Protein AF-A0A5J5LD31-F1 (afdb_monomer)

Sequence (357 aa):
MKTVQFEYHDTESDAPQASVPDVVKFTNDTGKKPDKLSLKYESATPGTFYWKMLVALYGLASKSPVQIYRPDWFYIESDGSKERYDRSHSLVATAEQGRLKLAVVTYIDGWDVTPVDWRPEASSGLMTVDTEEFAQQLLSGAREYRRRHSDPDSGIDRFVSLLIDEIEERWPQGERDKSLTHSAADIPGSMIHTYLYDCLYPDDSFSYLLQYNGIIEAEIQRLQSDAADPDEVGTRYQTLLSHESKPVQRATALALRNNPDERANEWLLSRRWTDIPTVVVPSLEAAAEFPNDGVRDALIETISFSSHPEVRKTAVELLQPYSDNEALNALEKTAETDDDETVRESAQSVLDSIAPD

Structure (mmCIF, N/CA/C/O backbone):
data_AF-A0A5J5LD31-F1
#
_entry.id   AF-A0A5J5LD31-F1
#
loop_
_atom_site.group_PDB
_atom_site.id
_atom_site.type_symbol
_atom_site.label_atom_id
_atom_site.label_alt_id
_atom_site.label_comp_id
_atom_site.label_asym_id
_atom_site.label_entity_id
_atom_site.label_seq_id
_atom_site.pdbx_PDB_ins_code
_atom_site.Cartn_x
_atom_site.Cartn_y
_atom_site.Cartn_z
_atom_site.occupancy
_atom_site.B_iso_or_equiv
_atom_site.auth_seq_id
_atom_site.auth_comp_id
_atom_site.auth_asym_id
_atom_site.auth_atom_id
_atom_site.pdbx_PDB_model_num
ATOM 1 N N . MET A 1 1 ? 16.242 4.293 -37.764 1.00 52.16 1 MET A N 1
ATOM 2 C CA . MET A 1 1 ? 16.570 5.450 -36.903 1.00 52.16 1 MET A CA 1
ATOM 3 C C . MET A 1 1 ? 16.475 4.925 -35.484 1.00 52.16 1 MET A C 1
ATOM 5 O O . MET A 1 1 ? 15.607 4.093 -35.284 1.00 52.16 1 MET A O 1
ATOM 9 N N . LYS A 1 2 ? 17.401 5.261 -34.577 1.00 57.41 2 LYS A N 1
ATOM 10 C CA . LYS A 1 2 ? 17.296 4.786 -33.189 1.00 57.41 2 LYS A CA 1
ATOM 11 C C . LYS A 1 2 ? 16.208 5.588 -32.493 1.00 57.41 2 LYS A C 1
ATOM 13 O O . LYS A 1 2 ? 16.292 6.817 -32.463 1.00 57.41 2 LYS A O 1
ATOM 18 N N . THR A 1 3 ? 15.195 4.898 -32.011 1.00 71.19 3 THR A N 1
ATOM 19 C CA . THR A 1 3 ? 14.015 5.469 -31.376 1.00 71.19 3 THR A CA 1
ATOM 20 C C . THR A 1 3 ? 14.299 5.832 -29.923 1.00 71.19 3 THR A C 1
ATOM 22 O O . THR A 1 3 ? 13.713 6.768 -29.388 1.00 71.19 3 THR A O 1
ATOM 25 N N . VAL A 1 4 ? 15.248 5.157 -29.275 1.00 73.44 4 VAL A N 1
ATOM 26 C CA . VAL A 1 4 ? 15.662 5.474 -27.904 1.00 73.44 4 VAL A CA 1
ATOM 27 C C . VAL A 1 4 ? 17.176 5.654 -27.853 1.00 73.44 4 VAL A C 1
ATOM 29 O O . VAL A 1 4 ? 17.915 5.042 -28.623 1.00 73.44 4 VAL A O 1
ATOM 32 N N . GLN A 1 5 ? 17.665 6.534 -26.986 1.00 75.31 5 GLN A N 1
ATOM 33 C CA . GLN A 1 5 ? 19.090 6.707 -26.741 1.00 75.31 5 GLN A CA 1
ATOM 34 C C . GLN A 1 5 ? 19.338 7.092 -25.282 1.00 75.31 5 GLN A C 1
ATOM 36 O O . GLN A 1 5 ? 18.832 8.103 -24.803 1.00 75.31 5 GLN A O 1
ATOM 41 N N . PHE A 1 6 ? 20.166 6.310 -24.599 1.00 71.94 6 PHE A N 1
ATOM 42 C CA . PHE A 1 6 ? 20.676 6.619 -23.265 1.00 71.94 6 PHE A CA 1
ATOM 43 C C . PHE A 1 6 ? 22.017 7.352 -23.398 1.00 71.94 6 PHE A C 1
ATOM 45 O O . PHE A 1 6 ? 22.915 6.885 -24.102 1.00 71.94 6 PHE A O 1
ATOM 52 N N . GLU A 1 7 ? 22.149 8.513 -22.762 1.00 74.44 7 GLU A N 1
ATOM 53 C CA . GLU A 1 7 ? 23.374 9.313 -22.739 1.00 74.44 7 GLU A CA 1
ATOM 54 C C . GLU A 1 7 ? 23.915 9.408 -21.318 1.00 74.44 7 GLU A C 1
ATOM 56 O O . GLU A 1 7 ? 23.172 9.679 -20.376 1.00 74.44 7 GLU A O 1
ATOM 61 N N . TYR A 1 8 ? 25.222 9.205 -21.194 1.00 71.25 8 TYR A N 1
ATOM 62 C CA . TYR A 1 8 ? 25.963 9.215 -19.942 1.00 71.25 8 TYR A CA 1
ATOM 63 C C . TYR A 1 8 ? 27.014 10.323 -20.049 1.00 71.25 8 TYR A C 1
ATOM 65 O O . TYR A 1 8 ? 27.794 10.320 -21.005 1.00 71.25 8 TYR A O 1
ATOM 73 N N . HIS A 1 9 ? 27.039 11.281 -19.127 1.00 63.94 9 HIS A N 1
ATOM 74 C CA . HIS A 1 9 ? 28.151 12.212 -19.005 1.00 63.94 9 HIS A CA 1
ATOM 75 C C . HIS A 1 9 ? 29.210 11.599 -18.085 1.00 63.94 9 HIS A C 1
ATOM 77 O O . HIS A 1 9 ? 28.941 11.256 -16.937 1.00 63.94 9 HIS A O 1
ATOM 83 N N . ASP A 1 10 ? 30.438 11.479 -18.591 1.00 53.53 10 ASP A N 1
ATOM 84 C CA . ASP A 1 10 ? 31.601 11.247 -17.737 1.00 53.53 10 ASP A CA 1
ATOM 85 C C . ASP A 1 10 ? 31.823 12.510 -16.900 1.00 53.53 10 ASP A C 1
ATOM 87 O O . ASP A 1 10 ? 32.268 13.543 -17.408 1.00 53.53 10 ASP A O 1
ATOM 91 N N . THR A 1 11 ? 31.503 12.456 -15.609 1.00 46.47 11 THR A N 1
ATOM 92 C CA . THR A 1 11 ? 32.039 13.438 -14.668 1.00 46.47 11 THR A CA 1
ATOM 93 C C . THR A 1 11 ? 33.521 13.139 -14.495 1.00 46.47 11 THR A C 1
ATOM 95 O O . THR A 1 11 ? 33.875 12.096 -13.951 1.00 46.47 11 THR A O 1
ATOM 98 N N . GLU A 1 12 ? 34.375 14.041 -14.977 1.00 43.31 12 GLU A N 1
ATOM 99 C CA . GLU A 1 12 ? 35.830 14.038 -14.791 1.00 43.31 12 GLU A CA 1
ATOM 100 C C . GLU A 1 12 ? 36.228 13.659 -13.349 1.00 43.31 12 GLU A C 1
ATOM 102 O O . GLU A 1 12 ? 36.167 14.485 -12.442 1.00 43.31 12 GLU A O 1
ATOM 107 N N . SER A 1 13 ? 36.614 12.401 -13.123 1.00 42.19 13 SER A N 1
ATOM 108 C CA . SER A 1 13 ? 37.266 11.901 -11.906 1.00 42.19 13 SER A CA 1
ATOM 109 C C . SER A 1 13 ? 37.549 10.409 -12.092 1.00 42.19 13 SER A C 1
ATOM 111 O O . SER A 1 13 ? 36.643 9.656 -12.435 1.00 42.19 13 SER A O 1
ATOM 113 N N . ASP A 1 14 ? 38.784 9.968 -11.846 1.00 45.25 14 ASP A N 1
ATOM 114 C CA . ASP A 1 14 ? 39.251 8.569 -11.892 1.00 45.25 14 ASP A CA 1
ATOM 115 C C . ASP A 1 14 ? 38.614 7.653 -10.807 1.00 45.25 14 ASP A C 1
ATOM 117 O O . ASP A 1 14 ? 39.276 6.808 -10.203 1.00 45.25 14 ASP A O 1
ATOM 121 N N . ALA A 1 15 ? 37.312 7.787 -10.543 1.00 40.91 15 ALA A N 1
ATOM 122 C CA . ALA A 1 15 ? 36.526 6.884 -9.711 1.00 40.91 15 ALA A CA 1
ATOM 123 C C . ALA A 1 15 ? 35.431 6.206 -10.565 1.00 40.91 15 ALA A C 1
ATOM 125 O O . ALA A 1 15 ? 34.627 6.895 -11.191 1.00 40.91 15 ALA A O 1
ATOM 126 N N . PRO A 1 16 ? 35.355 4.862 -10.597 1.00 42.94 16 PRO A N 1
ATOM 127 C CA . PRO A 1 16 ? 34.462 4.128 -11.487 1.00 42.94 16 PRO A CA 1
ATOM 128 C C . PRO A 1 16 ? 33.023 4.140 -10.951 1.00 42.94 16 PRO A C 1
ATOM 130 O O . PRO A 1 16 ? 32.587 3.196 -10.296 1.00 42.94 16 PRO A O 1
ATOM 133 N N . GLN A 1 17 ? 32.259 5.196 -11.227 1.00 51.22 17 GLN A N 1
ATOM 134 C CA . GLN A 1 17 ? 30.809 5.179 -11.019 1.00 51.22 17 GLN A CA 1
ATOM 135 C C . GLN A 1 17 ? 30.149 4.429 -12.190 1.00 51.22 17 GLN A C 1
ATOM 137 O O . GLN A 1 17 ? 30.418 4.715 -13.356 1.00 51.22 17 GLN A O 1
ATOM 142 N N . ALA A 1 18 ? 29.296 3.429 -11.919 1.00 53.03 18 ALA A N 1
ATOM 143 C CA . ALA A 1 18 ? 28.369 2.957 -12.951 1.00 53.03 18 ALA A CA 1
ATOM 144 C C . ALA A 1 18 ? 27.385 4.093 -13.206 1.00 53.03 18 ALA A C 1
ATOM 146 O O . ALA A 1 18 ? 26.542 4.378 -12.361 1.00 53.03 18 ALA A O 1
ATOM 147 N N . SER A 1 19 ? 27.561 4.792 -14.320 1.00 60.69 19 SER A N 1
ATOM 148 C CA . SER A 1 19 ? 26.834 6.019 -14.590 1.00 60.69 19 SER A CA 1
ATOM 149 C C . SER A 1 19 ? 25.344 5.735 -14.773 1.00 60.69 19 SER A C 1
ATOM 151 O O . SER A 1 19 ? 24.931 4.817 -15.489 1.00 60.69 19 SER A O 1
ATOM 153 N N . VAL A 1 20 ? 24.525 6.527 -14.085 1.00 60.94 20 VAL A N 1
ATOM 154 C CA . VAL A 1 20 ? 23.121 6.714 -14.451 1.00 60.94 20 VAL A CA 1
ATOM 155 C C . VAL A 1 20 ? 23.124 7.423 -15.800 1.00 60.94 20 VAL A C 1
ATOM 157 O O . VAL A 1 20 ? 23.958 8.305 -16.002 1.00 60.94 20 VAL A O 1
ATOM 160 N N . PRO A 1 21 ? 22.253 7.055 -16.748 1.00 67.19 21 PRO A N 1
ATOM 161 C CA . PRO A 1 21 ? 22.057 7.899 -17.914 1.00 67.19 21 PRO A CA 1
ATOM 162 C C . PRO A 1 21 ? 21.556 9.266 -17.435 1.00 67.19 21 PRO A C 1
ATOM 164 O O . PRO A 1 21 ? 20.455 9.380 -16.896 1.00 67.19 21 PRO A O 1
ATOM 167 N N . ASP A 1 22 ? 22.355 10.310 -17.632 1.00 66.44 22 ASP A N 1
ATOM 168 C CA . ASP A 1 22 ? 21.951 11.678 -17.301 1.00 66.44 22 ASP A CA 1
ATOM 169 C C . ASP A 1 22 ? 20.817 12.145 -18.201 1.00 66.44 22 ASP A C 1
ATOM 171 O O . ASP A 1 22 ? 20.033 13.015 -17.816 1.00 66.44 22 ASP A O 1
ATOM 175 N N . VAL A 1 23 ? 20.739 11.577 -19.411 1.00 68.75 23 VAL A N 1
ATOM 176 C CA . VAL A 1 23 ? 19.668 11.853 -20.358 1.00 68.75 23 VAL A CA 1
ATOM 177 C C . VAL A 1 23 ? 19.156 10.569 -21.004 1.00 68.75 23 VAL A C 1
ATOM 179 O O . VAL A 1 23 ? 19.913 9.833 -21.634 1.00 68.75 23 VAL A O 1
ATOM 182 N N . VAL A 1 24 ? 17.844 10.337 -20.932 1.00 71.94 24 VAL A N 1
ATOM 183 C CA . VAL A 1 24 ? 17.155 9.342 -21.774 1.00 71.94 24 VAL A CA 1
ATOM 184 C C . VAL A 1 24 ? 16.397 10.078 -22.867 1.00 71.94 24 VAL A C 1
ATOM 186 O O . VAL A 1 24 ? 15.496 10.867 -22.579 1.00 71.94 24 VAL A O 1
ATOM 189 N N . LYS A 1 25 ? 16.783 9.846 -24.121 1.00 73.94 25 LYS A N 1
ATOM 190 C CA . LYS A 1 25 ? 16.179 10.444 -25.309 1.00 73.94 25 LYS A CA 1
ATOM 191 C C . LYS A 1 25 ? 15.244 9.452 -25.975 1.00 73.94 25 LYS A C 1
ATOM 193 O O . LYS A 1 25 ? 15.656 8.354 -26.326 1.00 73.94 25 LYS A O 1
ATOM 198 N N . PHE A 1 26 ? 14.020 9.880 -26.217 1.00 74.31 26 PHE A N 1
ATOM 199 C CA . PHE A 1 26 ? 13.047 9.178 -27.037 1.00 74.31 26 PHE A CA 1
ATOM 200 C C . PHE A 1 26 ? 12.829 9.995 -28.305 1.00 74.31 26 PHE A C 1
ATOM 202 O O . PHE A 1 26 ? 12.676 11.212 -28.226 1.00 74.31 26 PHE A O 1
ATOM 209 N N . THR A 1 27 ? 12.841 9.339 -29.455 1.00 77.06 27 THR A N 1
ATOM 210 C CA . THR A 1 27 ? 12.641 9.914 -30.783 1.00 77.06 27 THR A CA 1
ATOM 211 C C . THR A 1 27 ? 11.422 9.249 -31.383 1.00 77.06 27 THR A C 1
ATOM 213 O O . THR A 1 27 ? 11.325 8.031 -31.376 1.00 77.06 27 THR A O 1
ATOM 216 N N . ASN A 1 28 ? 10.470 10.030 -31.869 1.00 73.88 28 ASN A N 1
ATOM 217 C CA . ASN A 1 28 ? 9.188 9.489 -32.299 1.00 73.88 28 ASN A CA 1
ATOM 218 C C . ASN A 1 28 ? 9.271 8.758 -33.648 1.00 73.88 28 ASN A C 1
ATOM 220 O O . ASN A 1 28 ? 9.790 9.298 -34.624 1.00 73.88 28 ASN A O 1
ATOM 224 N N . ASP A 1 29 ? 8.661 7.576 -33.725 1.00 67.31 29 ASP A N 1
ATOM 225 C CA . ASP A 1 29 ? 8.668 6.735 -34.933 1.00 67.31 29 ASP A CA 1
ATOM 226 C C . ASP A 1 29 ? 7.563 7.071 -35.936 1.00 67.31 29 ASP A C 1
ATOM 228 O O . ASP A 1 29 ? 7.562 6.589 -37.070 1.00 67.31 29 ASP A O 1
ATOM 232 N N . THR A 1 30 ? 6.571 7.860 -35.519 1.00 64.31 30 THR A N 1
ATOM 233 C CA . THR A 1 30 ? 5.312 8.031 -36.262 1.00 64.31 30 THR A CA 1
ATOM 234 C C . THR A 1 30 ? 5.190 9.368 -36.993 1.00 64.31 30 THR A C 1
ATOM 236 O O . THR A 1 30 ? 4.215 9.576 -37.717 1.00 64.31 30 THR A O 1
ATOM 239 N N . GLY A 1 31 ? 6.152 10.282 -36.813 1.00 57.22 31 GLY A N 1
ATOM 240 C CA . GLY A 1 31 ? 6.157 11.614 -37.437 1.00 57.22 31 GLY A CA 1
ATOM 241 C C . GLY A 1 31 ? 5.045 12.565 -36.964 1.00 57.22 31 GLY A C 1
ATOM 242 O O . GLY A 1 31 ? 4.876 13.639 -37.537 1.00 57.22 31 GLY A O 1
ATOM 243 N N . LYS A 1 32 ? 4.265 12.192 -35.939 1.00 55.78 32 LYS A N 1
ATOM 244 C CA . LYS A 1 32 ? 3.273 13.062 -35.289 1.00 55.78 32 LYS A CA 1
ATOM 245 C C . LYS A 1 32 ? 3.871 13.631 -34.005 1.00 55.78 32 LYS A C 1
ATOM 247 O O . LYS A 1 32 ? 3.980 12.872 -33.059 1.00 55.78 32 LYS A O 1
ATOM 252 N N . LYS A 1 33 ? 4.239 14.918 -33.990 1.00 61.28 33 LYS A N 1
ATOM 253 C CA . LYS A 1 33 ? 4.750 15.705 -32.840 1.00 61.28 33 LYS A CA 1
ATOM 254 C C . LYS A 1 33 ? 4.353 15.154 -31.456 1.00 61.28 33 LYS A C 1
ATOM 256 O O . LYS A 1 33 ? 3.166 14.879 -31.265 1.00 61.28 33 LYS A O 1
ATOM 261 N N . PRO A 1 34 ? 5.282 15.074 -30.483 1.00 59.66 34 PRO A N 1
ATOM 262 C CA . PRO A 1 34 ? 6.624 15.664 -30.455 1.00 59.66 34 PRO A CA 1
ATOM 263 C C . PRO A 1 34 ? 7.697 14.802 -31.136 1.00 59.66 34 PRO A C 1
ATOM 265 O O . PRO A 1 34 ? 7.516 13.598 -31.316 1.00 59.66 34 PRO A O 1
ATOM 268 N N . ASP A 1 35 ? 8.815 15.432 -31.506 1.00 68.75 35 ASP A N 1
ATOM 269 C CA . ASP A 1 35 ? 9.928 14.797 -32.228 1.00 68.75 35 ASP A CA 1
ATOM 270 C C . ASP A 1 35 ? 10.910 14.122 -31.268 1.00 68.75 35 ASP A C 1
ATOM 272 O O . ASP A 1 35 ? 11.471 13.071 -31.589 1.00 68.75 35 ASP A O 1
ATOM 276 N N . LYS A 1 36 ? 11.105 14.715 -30.080 1.00 76.19 36 LYS A N 1
ATOM 277 C CA . LYS A 1 36 ? 12.053 14.224 -29.080 1.00 76.19 36 LYS A CA 1
ATOM 278 C C . LYS A 1 36 ? 11.605 14.502 -27.642 1.00 76.19 36 LYS A C 1
ATOM 280 O O . LYS A 1 36 ? 11.117 15.580 -27.332 1.00 76.19 36 LYS A O 1
ATOM 285 N N . LEU A 1 37 ? 11.801 13.539 -26.747 1.00 77.50 37 LEU A N 1
ATOM 286 C CA . LEU A 1 37 ? 11.609 13.674 -25.298 1.00 77.50 37 LEU A CA 1
ATOM 287 C C . LEU A 1 37 ? 12.946 13.369 -24.628 1.00 77.50 37 LEU A C 1
ATOM 289 O O . LEU A 1 37 ? 13.590 12.389 -24.976 1.00 77.50 37 LEU A O 1
ATOM 293 N N . SER A 1 38 ? 13.400 14.227 -23.718 1.00 78.81 38 SER A N 1
ATOM 294 C CA . SER A 1 38 ? 14.663 14.065 -22.986 1.00 78.81 38 SER A CA 1
ATOM 295 C C . SER A 1 38 ? 14.405 14.111 -21.487 1.00 78.81 38 SER A C 1
ATOM 297 O O . SER A 1 38 ? 13.995 15.151 -20.972 1.00 78.81 38 SER A O 1
ATOM 299 N N . LEU A 1 39 ? 14.651 13.005 -20.792 1.00 73.88 39 LEU A N 1
ATOM 300 C CA . LEU A 1 39 ? 14.487 12.900 -19.340 1.00 73.88 39 LEU A CA 1
ATOM 301 C C . LEU A 1 39 ? 15.823 13.172 -18.667 1.00 73.88 39 LEU A C 1
ATOM 303 O O . LEU A 1 39 ? 16.786 12.509 -19.037 1.00 73.88 39 LEU A O 1
ATOM 307 N N . LYS A 1 40 ? 15.887 14.115 -17.718 1.00 75.00 40 LYS A N 1
ATOM 308 C CA . LYS A 1 40 ? 17.109 14.408 -16.963 1.00 75.00 40 LYS A CA 1
ATOM 309 C C . LYS A 1 40 ? 16.958 14.045 -15.488 1.00 75.00 40 LYS A C 1
ATOM 311 O O . LYS A 1 40 ? 15.988 14.432 -14.833 1.00 75.00 40 LYS A O 1
ATOM 316 N N . TYR A 1 41 ? 17.961 13.349 -14.966 1.00 69.56 41 TYR A N 1
ATOM 317 C CA . TYR A 1 41 ? 18.015 12.878 -13.584 1.00 69.56 41 TYR A CA 1
ATOM 318 C C . TYR A 1 41 ? 19.231 13.502 -12.896 1.00 69.56 41 TYR A C 1
ATOM 320 O O . TYR A 1 41 ? 20.341 13.373 -13.392 1.00 69.56 41 TYR A O 1
ATOM 328 N N . GLU A 1 42 ? 19.036 14.216 -11.788 1.00 61.78 42 GLU A N 1
ATOM 329 C CA . GLU A 1 42 ? 20.124 14.881 -11.048 1.00 61.78 42 GLU A CA 1
ATOM 330 C C . GLU A 1 42 ? 20.449 14.188 -9.720 1.00 61.78 42 GLU A C 1
ATOM 332 O O . GLU A 1 42 ? 21.451 14.516 -9.092 1.00 61.78 42 GLU A O 1
ATOM 337 N N . SER A 1 43 ? 19.613 13.243 -9.274 1.00 54.88 43 SER A N 1
ATOM 338 C CA . SER A 1 43 ? 19.636 12.782 -7.878 1.00 54.88 43 SER A CA 1
ATOM 339 C C . SER A 1 43 ? 19.413 11.282 -7.643 1.00 54.88 43 SER A C 1
ATOM 341 O O . SER A 1 43 ? 19.406 10.847 -6.492 1.00 54.88 43 SER A O 1
ATOM 343 N N . ALA A 1 44 ? 19.245 10.463 -8.686 1.00 60.19 44 ALA A N 1
ATOM 344 C CA . ALA A 1 44 ? 19.020 9.028 -8.500 1.00 60.19 44 ALA A CA 1
ATOM 345 C C . ALA A 1 44 ? 20.344 8.271 -8.324 1.00 60.19 44 ALA A C 1
ATOM 347 O O . ALA A 1 44 ? 21.260 8.427 -9.129 1.00 60.19 44 ALA A O 1
ATOM 348 N N . THR A 1 45 ? 20.429 7.383 -7.329 1.00 71.69 45 THR A N 1
ATOM 349 C CA . THR A 1 45 ? 21.465 6.341 -7.355 1.00 71.69 45 THR A CA 1
ATOM 350 C C . THR A 1 45 ? 21.215 5.419 -8.560 1.00 71.69 45 THR A C 1
ATOM 352 O O . THR A 1 45 ? 20.051 5.202 -8.921 1.00 71.69 45 THR A O 1
ATOM 355 N N . PRO A 1 46 ? 22.255 4.841 -9.189 1.00 71.56 46 PRO A N 1
ATOM 356 C CA . PRO A 1 46 ? 22.071 3.970 -10.352 1.00 71.56 46 PRO A CA 1
ATOM 357 C C . PRO A 1 46 ? 21.106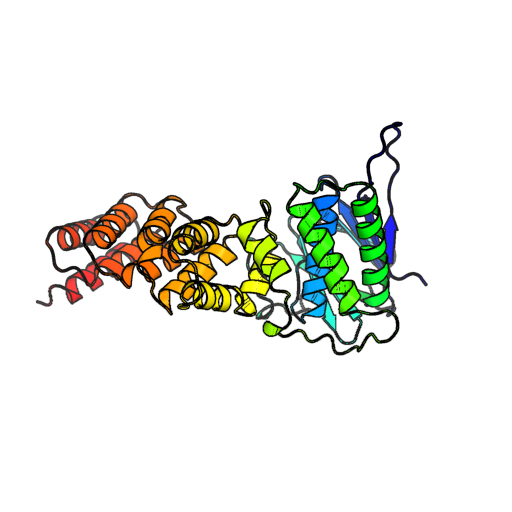 2.808 -10.119 1.00 71.56 46 PRO A C 1
ATOM 359 O O . PRO A 1 46 ? 20.252 2.552 -10.967 1.00 71.56 46 PRO A O 1
ATOM 362 N N . GLY A 1 47 ? 21.160 2.176 -8.943 1.00 71.81 47 GLY A N 1
ATOM 363 C CA . GLY A 1 47 ? 20.215 1.125 -8.564 1.00 71.81 47 GLY A CA 1
ATOM 364 C C . GLY A 1 47 ? 18.767 1.603 -8.557 1.00 71.81 47 GLY A C 1
ATOM 365 O O . GLY A 1 47 ? 17.910 0.944 -9.137 1.00 71.81 47 GLY A O 1
ATOM 366 N N . THR A 1 48 ? 18.503 2.788 -7.995 1.00 74.06 48 THR A N 1
ATOM 367 C CA . THR A 1 48 ? 17.153 3.376 -7.970 1.00 74.06 48 THR A CA 1
ATOM 368 C C . THR A 1 48 ? 16.632 3.648 -9.375 1.00 74.06 48 THR A C 1
ATOM 370 O O . THR A 1 48 ? 15.475 3.359 -9.670 1.00 74.06 48 THR A O 1
ATOM 373 N N . PHE A 1 49 ? 17.482 4.174 -10.260 1.00 78.81 49 PHE A N 1
ATOM 374 C CA . PHE A 1 49 ? 17.095 4.429 -11.644 1.00 78.81 49 PHE A CA 1
ATOM 375 C C . PHE A 1 49 ? 16.692 3.136 -12.367 1.00 78.81 49 PHE A C 1
ATOM 377 O O . PHE A 1 49 ? 15.587 3.055 -12.909 1.00 78.81 49 PHE A O 1
ATOM 384 N N . TYR A 1 50 ? 17.567 2.122 -12.368 1.00 79.88 50 TYR A N 1
ATOM 385 C CA . TYR A 1 50 ? 17.310 0.886 -13.109 1.00 79.88 50 TYR A CA 1
ATOM 386 C C . TYR A 1 50 ? 16.135 0.114 -12.530 1.00 79.88 50 TYR A C 1
ATOM 388 O O . TYR A 1 50 ? 15.281 -0.325 -13.292 1.00 79.88 50 TYR A O 1
ATOM 396 N N . TRP A 1 51 ? 16.042 0.012 -11.206 1.00 79.62 51 TRP A N 1
ATOM 397 C CA . TRP A 1 51 ? 14.895 -0.588 -10.535 1.00 79.62 51 TRP A CA 1
ATOM 398 C C . TRP A 1 51 ? 13.574 0.033 -11.001 1.00 79.62 51 TRP A C 1
ATOM 400 O O . TRP A 1 51 ? 12.699 -0.686 -11.481 1.00 79.62 51 TRP A O 1
ATOM 410 N N . LYS A 1 52 ? 13.436 1.360 -10.941 1.00 76.50 52 LYS A N 1
ATOM 411 C CA . LYS A 1 52 ? 12.172 2.027 -11.280 1.00 76.50 52 LYS A CA 1
ATOM 412 C C . LYS A 1 52 ? 11.839 1.975 -12.765 1.00 76.50 52 LYS A C 1
ATOM 414 O O . LYS A 1 52 ? 10.683 1.789 -13.136 1.00 76.50 52 LYS A O 1
ATOM 419 N N . MET A 1 53 ? 12.842 2.096 -13.630 1.00 78.81 53 MET A N 1
ATOM 420 C CA . MET A 1 53 ? 12.634 1.953 -15.072 1.00 78.81 53 MET A CA 1
ATOM 421 C C . MET A 1 53 ? 12.256 0.517 -15.452 1.00 78.81 53 MET A C 1
ATOM 423 O O . MET A 1 53 ? 11.418 0.326 -16.331 1.00 78.81 53 MET A O 1
ATOM 427 N N . LEU A 1 54 ? 12.833 -0.492 -14.791 1.00 81.00 54 LEU A N 1
ATOM 428 C CA . LEU A 1 54 ? 12.482 -1.897 -15.007 1.00 81.00 54 LEU A CA 1
ATOM 429 C C . LEU A 1 54 ? 11.086 -2.222 -14.465 1.00 81.00 54 LEU A C 1
ATOM 431 O O . LEU A 1 54 ? 10.349 -2.928 -15.140 1.00 81.00 54 LEU A O 1
ATOM 435 N N . VAL A 1 55 ? 10.683 -1.661 -13.318 1.00 75.81 55 VAL A N 1
ATOM 436 C CA . VAL A 1 55 ? 9.293 -1.728 -12.827 1.00 75.81 55 VAL A CA 1
ATOM 437 C C . VAL A 1 55 ? 8.332 -1.120 -13.844 1.00 75.81 55 VAL A C 1
ATOM 439 O O . VAL A 1 55 ? 7.318 -1.733 -14.168 1.00 75.81 55 VAL A O 1
ATOM 442 N N . ALA A 1 56 ? 8.659 0.056 -14.390 1.00 74.19 56 ALA A N 1
ATOM 443 C CA . ALA A 1 56 ? 7.851 0.673 -15.433 1.00 74.19 56 ALA A CA 1
ATOM 444 C C . ALA A 1 56 ? 7.756 -0.231 -16.668 1.00 74.19 56 ALA A C 1
ATOM 446 O O . ALA A 1 56 ? 6.661 -0.464 -17.168 1.00 74.19 56 ALA A O 1
ATOM 447 N 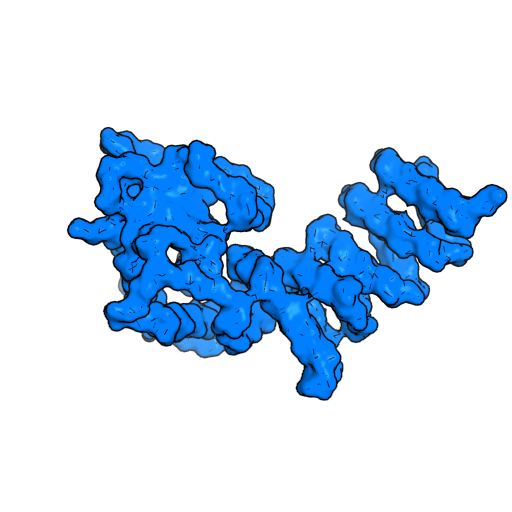N . LEU A 1 57 ? 8.875 -0.801 -17.128 1.00 76.38 57 LEU A N 1
ATOM 448 C CA . LEU A 1 57 ? 8.890 -1.749 -18.243 1.00 76.38 57 LEU A CA 1
ATOM 449 C C . LEU A 1 57 ? 8.052 -3.006 -17.957 1.00 76.38 57 LEU A C 1
ATOM 451 O O . LEU A 1 57 ? 7.292 -3.440 -18.822 1.00 76.38 57 LEU A O 1
ATOM 455 N N . TYR A 1 58 ? 8.144 -3.550 -16.747 1.00 73.94 58 TYR A N 1
ATOM 456 C CA . TYR A 1 58 ? 7.355 -4.696 -16.309 1.00 73.94 58 TYR A CA 1
ATOM 457 C C . TYR A 1 58 ? 5.854 -4.378 -16.302 1.00 73.94 58 TYR A C 1
ATOM 459 O O . TYR A 1 58 ? 5.045 -5.104 -16.877 1.00 73.94 58 TYR A O 1
ATOM 467 N N . GLY A 1 59 ? 5.464 -3.237 -15.728 1.00 67.81 59 GLY A N 1
ATOM 468 C CA . GLY A 1 59 ? 4.067 -2.812 -15.707 1.00 67.81 59 GLY A CA 1
ATOM 469 C C . GLY A 1 59 ? 3.519 -2.480 -17.101 1.00 67.81 59 GLY A C 1
ATOM 470 O O . GLY A 1 59 ? 2.370 -2.808 -17.397 1.00 67.81 59 GLY A O 1
ATOM 471 N N . LEU A 1 60 ? 4.346 -1.950 -18.005 1.00 66.56 60 LEU A N 1
ATOM 472 C CA . LEU A 1 60 ? 3.989 -1.758 -19.414 1.00 66.56 60 LEU A CA 1
ATOM 473 C C . LEU A 1 60 ? 3.678 -3.081 -20.112 1.00 66.56 60 LEU A C 1
ATOM 475 O O . LEU A 1 60 ? 2.713 -3.169 -20.871 1.00 66.56 60 LEU A O 1
ATOM 479 N N . ALA A 1 61 ? 4.454 -4.122 -19.823 1.00 63.25 61 ALA A N 1
ATOM 480 C CA . ALA A 1 61 ? 4.173 -5.461 -20.315 1.00 63.25 61 ALA A CA 1
ATOM 481 C C . ALA A 1 61 ? 2.834 -6.009 -19.752 1.00 63.25 61 ALA A C 1
ATOM 483 O O . ALA A 1 61 ? 2.160 -6.812 -20.396 1.00 63.25 61 ALA A O 1
ATOM 484 N N . SER A 1 62 ? 2.371 -5.491 -18.604 1.00 58.50 62 SER A N 1
ATOM 485 C CA . SER A 1 62 ? 1.130 -5.905 -17.924 1.00 58.50 62 SER A CA 1
ATOM 486 C C . SER A 1 62 ? -0.154 -5.171 -18.351 1.00 58.50 62 SER A C 1
ATOM 488 O O . SER A 1 62 ? -1.180 -5.312 -17.692 1.00 58.50 62 SER A O 1
ATOM 490 N N . LYS A 1 63 ? -0.134 -4.385 -19.442 1.00 62.47 63 LYS A N 1
ATOM 491 C CA . LYS A 1 63 ? -1.232 -3.498 -19.919 1.00 62.47 63 LYS A CA 1
ATOM 492 C C . LYS A 1 63 ? -1.637 -2.347 -19.000 1.00 62.47 63 LYS A C 1
ATOM 494 O O . LYS A 1 63 ? -2.518 -1.567 -19.366 1.00 62.47 63 LYS A O 1
ATOM 499 N N . SER A 1 64 ? -1.014 -2.203 -17.841 1.00 59.75 64 SER A N 1
ATOM 500 C CA . SER A 1 64 ? -1.323 -1.099 -16.939 1.00 59.75 64 SER A CA 1
ATOM 501 C C . SER A 1 64 ? -0.517 0.134 -17.360 1.00 59.75 64 SER A C 1
ATOM 503 O O . SER A 1 64 ? 0.687 0.014 -17.593 1.00 59.75 64 SER A O 1
ATOM 505 N N . PRO A 1 65 ? -1.129 1.324 -17.494 1.00 63.19 65 PRO A N 1
ATOM 506 C CA . PRO A 1 65 ? -0.380 2.564 -17.544 1.00 63.19 65 PRO A CA 1
ATOM 507 C C . PRO A 1 65 ? 0.481 2.661 -16.286 1.00 63.19 65 PRO A C 1
ATOM 509 O O . PRO A 1 65 ? -0.016 2.475 -15.176 1.00 63.19 65 PRO A O 1
ATOM 512 N N . VAL A 1 66 ? 1.764 2.944 -16.466 1.00 67.19 66 VAL A N 1
ATOM 513 C CA . VAL A 1 66 ? 2.717 3.089 -15.368 1.00 67.19 66 VAL A CA 1
ATOM 514 C C . VAL A 1 66 ? 3.317 4.475 -15.437 1.00 67.19 66 VAL A C 1
ATOM 516 O O . VAL A 1 66 ? 3.638 4.980 -16.517 1.00 67.19 66 VAL A O 1
ATOM 519 N N . GLN A 1 67 ? 3.491 5.104 -14.284 1.00 69.50 67 GLN A N 1
ATOM 520 C CA . GLN A 1 67 ? 4.303 6.302 -14.204 1.00 69.50 67 GLN A CA 1
ATOM 521 C C . GLN A 1 67 ? 5.760 5.918 -14.495 1.00 69.50 67 GLN A C 1
ATOM 523 O O . GLN A 1 67 ? 6.361 5.115 -13.786 1.00 69.50 67 GLN A O 1
ATOM 528 N N . ILE A 1 68 ? 6.342 6.483 -15.553 1.00 69.62 68 ILE A N 1
ATOM 529 C CA . ILE A 1 68 ? 7.784 6.392 -15.768 1.00 69.62 68 ILE A CA 1
ATOM 530 C C . ILE A 1 68 ? 8.440 7.286 -14.721 1.00 69.62 68 ILE A C 1
ATOM 532 O O . ILE A 1 68 ? 8.049 8.442 -14.558 1.00 69.62 68 ILE A O 1
ATOM 536 N N . TYR A 1 69 ? 9.423 6.721 -14.018 1.00 68.62 69 TYR A N 1
ATOM 537 C CA . TYR A 1 69 ? 10.159 7.332 -12.912 1.00 68.62 69 TYR A CA 1
ATOM 538 C C . TYR A 1 69 ? 10.272 8.861 -12.996 1.00 68.62 69 TYR A C 1
ATOM 540 O O . TYR A 1 69 ? 10.783 9.374 -13.990 1.00 68.62 69 TYR A O 1
ATOM 548 N N . ARG A 1 70 ? 9.849 9.556 -11.925 1.00 68.50 70 ARG A N 1
ATOM 549 C CA . ARG A 1 70 ? 9.823 11.022 -11.776 1.00 68.50 70 ARG A CA 1
ATOM 550 C C . ARG A 1 70 ? 11.215 11.630 -12.021 1.00 68.50 70 ARG A C 1
ATOM 552 O O . ARG A 1 70 ? 12.041 11.614 -11.106 1.00 68.50 70 ARG A O 1
ATOM 559 N N . PRO A 1 71 ? 11.493 12.185 -13.214 1.00 65.62 71 PRO A N 1
ATOM 560 C CA . PRO A 1 71 ? 12.735 12.910 -13.426 1.00 65.62 71 PRO A CA 1
ATOM 561 C C . PRO A 1 71 ? 12.693 14.224 -12.632 1.00 65.62 71 PRO A C 1
ATOM 563 O O . PRO A 1 71 ? 11.621 14.762 -12.344 1.00 65.62 71 PRO A O 1
ATOM 566 N N . ASP A 1 72 ? 13.859 14.776 -12.301 1.00 70.94 72 ASP A N 1
ATOM 567 C CA . ASP A 1 72 ? 13.940 16.095 -11.659 1.00 70.94 72 ASP A CA 1
ATOM 568 C C . ASP A 1 72 ? 13.356 17.191 -12.572 1.00 70.94 72 ASP A C 1
ATOM 570 O O . ASP A 1 72 ? 12.763 18.171 -12.116 1.00 70.94 72 ASP A O 1
ATOM 574 N N . TRP A 1 73 ? 13.510 16.982 -13.878 1.00 75.38 73 TRP A N 1
ATOM 575 C CA . TRP A 1 73 ? 13.015 17.797 -14.974 1.00 75.38 73 TRP A CA 1
ATOM 576 C C . TRP A 1 73 ? 13.128 17.016 -16.279 1.00 75.38 73 TRP A C 1
ATOM 578 O O . TRP A 1 73 ? 14.010 16.174 -16.455 1.00 75.38 73 TRP A O 1
ATOM 588 N N . PHE A 1 74 ? 12.259 17.319 -17.232 1.00 77.50 74 PHE A N 1
ATOM 589 C CA . PHE A 1 74 ? 12.342 16.757 -18.574 1.00 77.50 74 PHE A CA 1
ATOM 590 C C . PHE A 1 74 ? 12.000 17.801 -19.626 1.00 77.50 74 PHE A C 1
ATOM 592 O O . PHE A 1 74 ? 11.408 18.843 -19.337 1.00 77.50 74 PHE A O 1
ATOM 599 N N . TYR A 1 75 ? 12.411 17.518 -20.856 1.00 83.12 75 TYR A N 1
ATOM 600 C CA . TYR A 1 75 ? 12.170 18.379 -21.999 1.00 83.12 75 TYR A CA 1
ATOM 601 C C . TYR A 1 75 ? 11.397 17.649 -23.079 1.00 83.12 75 TYR A C 1
ATOM 603 O O . TYR A 1 75 ? 11.783 16.544 -23.460 1.00 83.12 75 TYR A O 1
ATOM 611 N N . ILE A 1 76 ? 10.384 18.310 -23.628 1.00 80.31 76 ILE A N 1
ATOM 612 C CA . ILE A 1 76 ? 9.749 17.900 -24.878 1.00 80.31 76 ILE A CA 1
ATOM 613 C C . ILE A 1 76 ? 10.215 18.857 -25.972 1.00 80.31 76 ILE A C 1
ATOM 615 O O . ILE A 1 76 ? 10.102 20.073 -25.843 1.00 80.31 76 ILE A O 1
ATOM 619 N N . GLU A 1 77 ? 10.763 18.304 -27.046 1.00 80.88 77 GLU A N 1
ATOM 620 C CA . GLU A 1 77 ? 11.141 19.022 -28.257 1.00 80.88 77 GLU A CA 1
ATOM 621 C C . GLU A 1 77 ? 10.144 18.677 -29.381 1.00 80.88 77 GLU A C 1
ATOM 623 O O . GLU A 1 77 ? 9.966 17.510 -29.742 1.00 80.88 77 GLU A O 1
ATOM 628 N N . SER A 1 78 ? 9.487 19.699 -29.934 1.00 77.19 78 SER A N 1
ATOM 629 C CA . SER A 1 78 ? 8.539 19.603 -31.054 1.00 77.19 78 SER A CA 1
ATOM 630 C C . SER A 1 78 ? 8.759 20.770 -32.007 1.00 77.19 78 SER A C 1
ATOM 632 O O . SER A 1 78 ? 8.690 21.925 -31.588 1.00 77.19 78 SER A O 1
ATOM 634 N N . ASP A 1 79 ? 9.035 20.490 -33.282 1.00 74.44 79 ASP A N 1
ATOM 635 C CA . ASP A 1 79 ? 9.249 21.506 -34.331 1.00 74.44 79 ASP A CA 1
ATOM 636 C C . ASP A 1 79 ? 10.354 22.519 -34.025 1.00 74.44 79 ASP A C 1
ATOM 638 O O . ASP A 1 79 ? 10.258 23.704 -34.347 1.00 74.44 79 ASP A O 1
ATOM 642 N N . GLY A 1 80 ? 11.402 22.068 -33.340 1.00 75.56 80 GLY A N 1
ATOM 643 C CA . GLY A 1 80 ? 12.488 22.940 -32.896 1.00 75.56 80 GLY A CA 1
ATOM 644 C C . GLY A 1 80 ? 12.131 23.855 -31.720 1.00 75.56 80 GLY A C 1
ATOM 645 O O . GLY A 1 80 ? 13.001 24.588 -31.253 1.00 75.56 80 GLY A O 1
ATOM 646 N N . SER A 1 81 ? 10.901 23.797 -31.200 1.00 76.75 81 SER A N 1
ATOM 647 C CA . SER A 1 81 ? 10.561 24.367 -29.895 1.00 76.75 81 SER A CA 1
ATOM 648 C C . SER A 1 81 ? 10.886 23.360 -28.790 1.00 76.75 81 SER A C 1
ATOM 650 O O . SER A 1 81 ? 10.750 22.153 -28.990 1.00 76.75 81 SER A O 1
ATOM 652 N N . LYS A 1 82 ? 11.361 23.851 -27.642 1.00 85.62 82 LYS A N 1
ATOM 653 C CA . LYS A 1 82 ? 11.777 23.042 -26.492 1.00 85.62 82 LYS A CA 1
ATOM 654 C C . LYS A 1 82 ? 11.047 23.527 -25.252 1.00 85.62 82 LYS A C 1
ATOM 656 O O . LYS A 1 82 ? 11.290 24.643 -24.798 1.00 85.62 82 LYS A O 1
ATOM 661 N N . GLU A 1 83 ? 10.192 22.682 -24.701 1.00 82.69 83 GLU A N 1
ATOM 662 C CA . GLU A 1 83 ? 9.437 22.951 -23.483 1.00 82.69 83 GLU A CA 1
ATOM 663 C C . GLU A 1 83 ? 10.056 22.189 -22.312 1.00 82.69 83 GLU A C 1
ATOM 665 O O . GLU A 1 83 ? 10.466 21.037 -22.465 1.00 82.69 83 GLU A O 1
ATOM 670 N N . ARG A 1 84 ? 10.180 22.849 -21.156 1.00 86.31 84 ARG A N 1
ATOM 671 C CA . ARG A 1 84 ? 10.742 22.276 -19.928 1.00 86.31 84 ARG A CA 1
ATOM 672 C C . ARG A 1 84 ? 9.618 22.042 -18.932 1.00 86.31 84 ARG A C 1
ATOM 674 O O . ARG A 1 84 ? 8.887 22.974 -18.615 1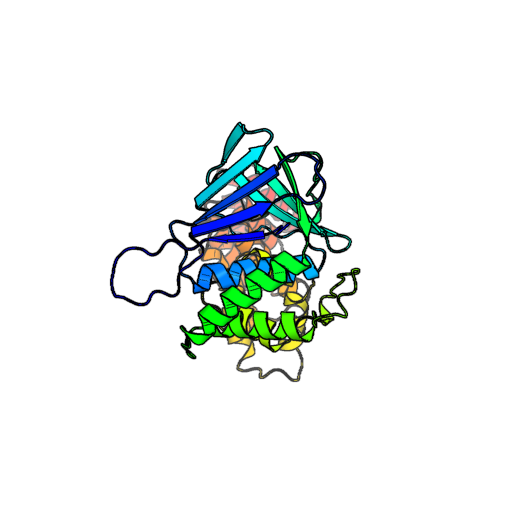.00 86.31 84 ARG A O 1
ATOM 681 N N . TYR A 1 85 ? 9.597 20.849 -18.362 1.00 81.44 85 TYR A N 1
ATOM 682 C CA . TYR A 1 85 ? 8.702 20.465 -17.283 1.00 81.44 85 TYR A CA 1
ATOM 683 C C . TYR A 1 85 ? 9.511 20.164 -16.025 1.00 81.44 85 TYR A C 1
ATOM 685 O O . TYR A 1 85 ? 10.634 19.653 -16.099 1.00 81.44 85 TYR A O 1
ATOM 693 N N . ASP A 1 86 ? 8.956 20.521 -14.874 1.00 81.88 86 ASP A N 1
ATOM 694 C CA . ASP A 1 86 ? 9.544 20.282 -13.560 1.00 81.88 86 ASP A CA 1
ATOM 695 C C . ASP A 1 86 ? 8.767 19.196 -12.795 1.00 81.88 86 ASP A C 1
ATOM 697 O O . ASP A 1 86 ? 7.945 18.467 -13.353 1.00 81.88 86 ASP A O 1
ATOM 701 N N . ARG A 1 87 ? 9.019 19.097 -11.488 1.00 72.56 87 ARG A N 1
ATOM 702 C CA . ARG A 1 87 ? 8.387 18.127 -10.586 1.00 72.56 87 ARG A CA 1
ATOM 703 C C . ARG A 1 87 ? 6.870 18.291 -10.427 1.00 72.56 87 ARG A C 1
ATOM 705 O O . ARG A 1 87 ? 6.266 17.415 -9.807 1.00 72.56 87 ARG A O 1
ATOM 712 N N . SER A 1 88 ? 6.272 19.359 -10.955 1.00 72.62 88 SER A N 1
ATOM 713 C CA . SER A 1 88 ? 4.820 19.530 -11.073 1.00 72.62 88 SER A CA 1
ATOM 714 C C . SER A 1 88 ? 4.237 18.805 -12.292 1.00 72.62 88 SER A C 1
ATOM 716 O O . SER A 1 88 ? 3.108 19.065 -12.683 1.00 72.62 88 SER A O 1
ATOM 718 N N . HIS A 1 89 ? 4.986 17.920 -12.944 1.00 75.75 89 HIS A N 1
ATOM 719 C CA . HIS A 1 89 ? 4.477 17.096 -14.032 1.00 75.75 89 HIS A CA 1
ATOM 720 C C . HIS A 1 89 ? 4.964 15.659 -13.872 1.00 75.75 89 HIS A C 1
ATOM 722 O O . HIS A 1 89 ? 6.040 15.407 -13.325 1.00 75.75 89 HIS A O 1
ATOM 728 N N . SER A 1 90 ? 4.168 14.718 -14.371 1.00 75.19 90 SER A N 1
ATOM 729 C CA . SER A 1 90 ? 4.517 13.298 -14.405 1.00 75.19 90 SER A CA 1
ATOM 730 C C . SER A 1 90 ? 4.566 12.792 -15.838 1.00 75.19 90 SER A C 1
ATOM 732 O O . SER A 1 90 ? 3.814 13.254 -16.699 1.00 75.19 90 SER A O 1
ATOM 734 N N . LEU A 1 91 ? 5.452 11.827 -16.080 1.00 74.50 91 LEU A N 1
ATOM 735 C CA . LEU A 1 91 ? 5.495 11.077 -17.325 1.00 74.50 91 LEU A CA 1
ATOM 736 C C . LEU A 1 91 ? 4.782 9.746 -17.101 1.00 74.50 91 LEU A C 1
ATOM 738 O O . LEU A 1 91 ? 5.206 8.948 -16.271 1.00 74.50 91 LEU A O 1
ATOM 742 N N . VAL A 1 92 ? 3.702 9.509 -17.831 1.00 75.00 92 VAL A N 1
ATOM 743 C CA . VAL A 1 92 ? 2.954 8.250 -17.785 1.00 75.00 92 VAL A CA 1
ATOM 744 C C . VAL A 1 92 ? 3.159 7.526 -19.098 1.00 75.00 92 VAL A C 1
ATOM 746 O O . VAL A 1 92 ? 3.233 8.151 -20.159 1.00 75.00 92 VAL A O 1
ATOM 749 N N . ALA A 1 93 ? 3.254 6.207 -19.030 1.00 75.25 93 ALA A N 1
ATOM 750 C CA . ALA A 1 93 ? 3.428 5.378 -20.195 1.00 75.25 93 ALA A CA 1
ATOM 751 C C . ALA A 1 93 ? 2.461 4.207 -20.217 1.00 75.25 93 ALA A C 1
ATOM 753 O O . ALA A 1 93 ? 2.186 3.595 -19.193 1.00 75.25 93 ALA A O 1
ATOM 754 N N . THR A 1 94 ? 1.989 3.864 -21.408 1.00 71.75 94 THR A N 1
ATOM 755 C CA . THR A 1 94 ? 1.248 2.627 -21.668 1.00 71.75 94 THR A CA 1
ATOM 756 C C . THR A 1 94 ? 1.837 1.936 -22.891 1.00 71.75 94 THR A C 1
ATOM 758 O O . THR A 1 94 ? 2.343 2.609 -23.795 1.00 71.75 94 THR A O 1
ATOM 761 N N . ALA A 1 95 ? 1.773 0.609 -22.943 1.00 72.31 95 ALA A N 1
ATOM 762 C CA . ALA A 1 95 ? 2.166 -0.153 -24.118 1.00 72.31 95 ALA A CA 1
ATOM 763 C C . ALA A 1 95 ? 0.926 -0.721 -24.814 1.00 72.31 95 ALA A C 1
ATOM 765 O O . ALA A 1 95 ? 0.100 -1.397 -24.207 1.00 72.31 95 ALA A O 1
ATOM 766 N N . GLU A 1 96 ? 0.808 -0.469 -26.115 1.00 69.12 96 GLU A N 1
ATOM 767 C CA . GLU A 1 96 ? -0.260 -1.007 -26.951 1.00 69.12 96 GLU A CA 1
ATOM 768 C C . GLU A 1 96 ? 0.321 -1.437 -28.300 1.00 69.12 96 GLU A C 1
ATOM 770 O O . GLU A 1 96 ? 0.973 -0.649 -28.983 1.00 69.12 96 GLU A O 1
ATOM 775 N N . GLN A 1 97 ? 0.084 -2.691 -28.702 1.00 70.25 97 GLN A N 1
ATOM 776 C CA . GLN A 1 97 ? 0.509 -3.228 -30.006 1.00 70.25 97 GLN A CA 1
ATOM 777 C C . GLN A 1 97 ? 2.025 -3.080 -30.277 1.00 70.25 97 GLN A C 1
ATOM 779 O O . GLN A 1 97 ? 2.440 -2.802 -31.405 1.00 70.25 97 GLN A O 1
ATOM 784 N N . GLY A 1 98 ? 2.857 -3.258 -29.243 1.00 69.19 98 GLY A N 1
ATOM 785 C CA . GLY A 1 98 ? 4.319 -3.111 -29.324 1.00 69.19 98 GLY A CA 1
ATOM 786 C C . GLY A 1 98 ? 4.814 -1.662 -29.391 1.00 69.19 98 GLY A C 1
ATOM 787 O O . GLY A 1 98 ? 5.971 -1.420 -29.729 1.00 69.19 98 GLY A O 1
ATOM 788 N N . ARG A 1 99 ? 3.938 -0.692 -29.110 1.00 73.44 99 ARG A N 1
ATOM 789 C CA . ARG A 1 99 ? 4.269 0.730 -29.074 1.00 73.44 99 ARG A CA 1
ATOM 790 C C . ARG A 1 99 ? 4.052 1.297 -27.688 1.00 73.44 99 ARG A C 1
ATOM 792 O O . ARG A 1 99 ? 2.983 1.142 -27.105 1.00 73.44 99 ARG A O 1
ATOM 799 N N . LEU A 1 100 ? 5.050 2.021 -27.211 1.00 74.69 100 LEU A N 1
ATOM 800 C CA . LEU A 1 100 ? 5.005 2.765 -25.971 1.00 74.69 100 LEU A CA 1
ATOM 801 C C . LEU A 1 100 ? 4.446 4.158 -26.257 1.00 74.69 100 LEU A C 1
ATOM 803 O O . LEU A 1 100 ? 5.049 4.930 -27.003 1.00 74.69 100 LEU A O 1
ATOM 807 N N . LYS A 1 101 ? 3.295 4.475 -25.671 1.00 77.00 101 LYS A N 1
ATOM 808 C CA . LYS A 1 101 ? 2.712 5.817 -25.678 1.00 77.00 101 LYS A CA 1
ATOM 809 C C . LYS A 1 101 ? 3.136 6.528 -24.403 1.00 77.00 101 LYS A C 1
ATOM 811 O O . LYS A 1 101 ? 2.796 6.069 -23.318 1.00 77.00 101 LYS A O 1
ATOM 816 N N . LEU A 1 102 ? 3.856 7.632 -24.547 1.00 77.25 102 LEU A N 1
ATOM 817 C CA . LEU A 1 102 ? 4.314 8.482 -23.452 1.00 77.25 102 LEU A CA 1
ATOM 818 C C . LEU A 1 102 ? 3.461 9.742 -23.405 1.00 77.25 102 LEU A C 1
ATOM 820 O O . LEU A 1 102 ? 3.285 10.389 -24.436 1.00 77.25 102 LEU A O 1
ATOM 824 N N . ALA A 1 103 ? 2.964 10.086 -22.224 1.00 76.94 103 ALA A N 1
ATOM 825 C CA . ALA A 1 103 ? 2.129 11.250 -21.989 1.00 76.94 103 ALA A CA 1
ATOM 826 C C . ALA A 1 103 ? 2.669 12.077 -20.825 1.00 76.94 103 ALA A C 1
ATOM 828 O O . ALA A 1 103 ? 3.074 11.534 -19.796 1.00 76.94 103 ALA A O 1
ATOM 829 N N . VAL A 1 104 ? 2.621 13.397 -20.984 1.00 75.81 104 VAL A N 1
ATOM 830 C CA . VAL A 1 104 ? 2.937 14.350 -19.920 1.00 75.81 104 VAL A CA 1
ATOM 831 C C . VAL A 1 104 ? 1.646 14.871 -19.321 1.00 75.81 104 VAL A C 1
ATOM 833 O O . VAL A 1 104 ? 0.756 15.328 -20.042 1.00 75.81 104 VAL A O 1
ATOM 836 N N . VAL A 1 105 ? 1.544 14.754 -18.000 1.00 73.06 105 VAL A N 1
ATOM 837 C CA . VAL A 1 105 ? 0.358 15.134 -17.233 1.00 73.06 105 VAL A CA 1
ATOM 838 C C . VAL A 1 105 ? 0.736 16.131 -16.146 1.00 73.06 105 VAL A C 1
ATOM 840 O O . VAL A 1 105 ? 1.796 16.008 -15.523 1.00 73.06 105 VAL A O 1
ATOM 843 N N . THR A 1 106 ? -0.117 17.138 -15.946 1.00 69.00 106 THR A N 1
ATOM 844 C CA . THR A 1 106 ? 0.005 18.110 -14.854 1.00 69.00 106 THR A CA 1
ATOM 845 C C . THR A 1 106 ? -0.043 17.385 -13.518 1.00 69.00 106 THR A C 1
ATOM 847 O O . THR A 1 106 ? -0.711 16.359 -13.403 1.00 69.00 106 THR A O 1
ATOM 850 N N . TYR A 1 107 ? 0.686 17.921 -12.542 1.00 59.62 107 TYR A N 1
ATOM 851 C CA . TYR A 1 107 ? 0.946 17.337 -11.234 1.00 59.62 107 TYR A CA 1
ATOM 852 C C . TYR A 1 107 ? -0.272 16.606 -10.689 1.00 59.62 107 TYR A C 1
ATOM 854 O O . TYR A 1 107 ? -1.295 17.215 -10.376 1.00 59.62 107 TYR A O 1
ATOM 862 N N . ILE A 1 108 ? -0.127 15.295 -10.583 1.00 54.09 108 ILE A N 1
ATOM 863 C CA . ILE A 1 108 ? -1.058 14.460 -9.850 1.00 54.09 108 ILE A CA 1
ATOM 864 C C . ILE A 1 108 ? -0.495 14.478 -8.435 1.00 54.09 108 ILE A C 1
ATOM 866 O O . ILE A 1 108 ? 0.526 13.844 -8.158 1.00 54.09 108 ILE A O 1
ATOM 870 N N . ASP A 1 109 ? -1.053 15.353 -7.597 1.00 41.28 109 ASP A N 1
ATOM 871 C CA . ASP A 1 109 ? -0.717 15.364 -6.181 1.00 41.28 109 ASP A CA 1
ATOM 872 C C . ASP A 1 109 ? -1.312 14.098 -5.579 1.00 41.28 109 ASP A C 1
ATOM 874 O O . ASP A 1 109 ? -2.518 13.869 -5.644 1.00 41.28 109 ASP A O 1
ATOM 878 N N . GLY A 1 110 ? -0.445 13.243 -5.057 1.00 50.22 110 GLY A N 1
ATOM 879 C CA . GLY A 1 110 ? -0.843 11.938 -4.575 1.00 50.22 110 GLY A CA 1
ATOM 880 C C . GLY A 1 110 ? -0.730 10.812 -5.605 1.00 50.22 110 GLY A C 1
ATOM 881 O O . GLY A 1 110 ? -0.846 10.950 -6.814 1.00 50.22 110 GLY A O 1
ATOM 882 N N . TRP A 1 111 ? -0.489 9.663 -5.006 1.00 46.31 111 TRP A N 1
ATOM 883 C CA . TRP A 1 111 ? -0.345 8.283 -5.432 1.00 46.31 111 TRP A CA 1
ATOM 884 C C . TRP A 1 111 ? -1.453 7.785 -6.405 1.00 46.31 111 TRP A C 1
ATOM 886 O O . TRP A 1 111 ? -1.340 6.694 -6.941 1.00 46.31 111 TRP A O 1
ATOM 896 N N . ASP A 1 112 ? -2.475 8.585 -6.729 1.00 40.25 112 ASP A N 1
ATOM 897 C CA . ASP A 1 112 ? -3.653 8.215 -7.531 1.00 40.25 112 ASP A CA 1
ATOM 898 C C . ASP A 1 112 ? -3.482 8.408 -9.050 1.00 40.25 112 ASP A C 1
ATOM 900 O O . ASP A 1 112 ? -4.322 9.006 -9.725 1.00 40.25 112 ASP A O 1
ATOM 904 N N . VAL A 1 113 ? -2.447 7.816 -9.650 1.00 45.78 113 VAL A N 1
ATOM 905 C CA . VAL A 1 113 ? -2.635 7.356 -11.037 1.00 45.78 113 VAL A CA 1
ATOM 906 C C . VAL A 1 113 ? -3.290 5.994 -10.947 1.00 45.78 113 VAL A C 1
ATOM 908 O O . VAL A 1 113 ? -2.630 4.968 -11.072 1.00 45.78 113 VAL A O 1
ATOM 911 N N . THR A 1 114 ? -4.600 5.964 -10.712 1.00 46.72 114 THR A N 1
ATOM 912 C CA . THR A 1 114 ? -5.349 4.754 -11.033 1.00 46.72 114 THR A CA 1
ATOM 913 C C . THR A 1 114 ? -5.301 4.620 -12.560 1.00 46.72 114 THR A C 1
ATOM 915 O O . THR A 1 114 ? -5.764 5.529 -13.256 1.00 46.72 114 THR A O 1
ATOM 918 N N . PRO A 1 115 ? -4.770 3.512 -13.115 1.00 45.66 115 PRO A N 1
ATOM 919 C CA . PRO A 1 115 ? -4.812 3.180 -14.545 1.00 45.66 115 PRO A CA 1
ATOM 920 C C . PRO A 1 115 ? -6.114 3.525 -15.280 1.00 45.66 115 PRO A C 1
ATOM 922 O O . PRO A 1 115 ? -6.108 3.773 -16.484 1.00 45.66 115 PRO A O 1
ATOM 925 N N . VAL A 1 116 ? -7.231 3.502 -14.551 1.00 37.94 116 VAL A N 1
ATOM 926 C CA . VAL A 1 116 ? -8.601 3.534 -15.058 1.00 37.94 116 VAL A CA 1
ATOM 927 C C . VAL A 1 116 ? -9.051 4.936 -15.495 1.00 37.94 116 VAL A C 1
ATOM 929 O O . VAL A 1 116 ? -9.841 5.040 -16.431 1.00 37.94 116 VAL A O 1
ATOM 932 N N . ASP A 1 117 ? -8.513 6.006 -14.899 1.00 41.59 117 ASP A N 1
ATOM 933 C CA . ASP A 1 117 ? -8.928 7.388 -15.207 1.00 41.59 117 ASP A CA 1
ATOM 934 C C . ASP A 1 117 ? -8.001 8.108 -16.198 1.00 41.59 117 ASP A C 1
ATOM 936 O O . ASP A 1 117 ? -8.253 9.249 -16.603 1.00 41.59 117 ASP A O 1
ATOM 940 N N . TRP A 1 118 ? -6.943 7.437 -16.661 1.00 52.47 118 TRP A N 1
ATOM 941 C CA . TRP A 1 118 ? -6.037 8.012 -17.646 1.00 52.47 118 TRP A CA 1
ATOM 942 C C . TRP A 1 118 ? -6.693 8.098 -19.032 1.00 52.47 118 TRP A C 1
ATOM 944 O O . TRP A 1 118 ? -6.928 7.097 -19.712 1.00 52.47 118 TRP A O 1
ATOM 954 N N . ARG A 1 119 ? -6.942 9.333 -19.487 1.00 52.75 119 ARG A N 1
ATOM 955 C CA . ARG A 1 119 ? -7.381 9.641 -20.855 1.00 52.75 119 ARG A CA 1
ATOM 956 C C . ARG A 1 119 ? -6.236 10.300 -21.636 1.00 52.75 119 ARG A C 1
ATOM 958 O O . ARG A 1 119 ? -5.966 11.481 -21.409 1.00 52.75 119 ARG A O 1
ATOM 965 N N . PRO A 1 120 ? -5.584 9.604 -22.589 1.00 50.38 120 PRO A N 1
ATOM 966 C CA . PRO A 1 120 ? -4.453 10.152 -23.352 1.00 50.38 120 PRO A CA 1
ATOM 967 C C . PRO A 1 120 ? -4.774 11.447 -24.118 1.00 50.38 120 PRO A C 1
ATOM 969 O O . PRO A 1 120 ? -3.868 12.221 -24.429 1.00 50.38 120 PRO A O 1
ATOM 972 N N . GLU A 1 121 ? -6.055 11.706 -24.392 1.00 49.81 121 GLU A N 1
ATOM 973 C CA . GLU A 1 121 ? -6.548 12.871 -25.138 1.00 49.81 121 GLU A CA 1
ATOM 974 C C . GLU A 1 121 ? -6.349 14.218 -24.415 1.00 49.81 121 GLU A C 1
ATOM 976 O O . GLU A 1 121 ? -6.427 15.260 -25.059 1.00 49.81 121 GLU A O 1
ATOM 981 N N . ALA A 1 122 ? -6.057 14.213 -23.108 1.00 50.47 122 ALA A N 1
ATOM 982 C CA . ALA A 1 122 ? -5.820 15.422 -22.309 1.00 50.47 122 ALA A CA 1
ATOM 983 C C . ALA A 1 122 ? -4.326 15.742 -22.071 1.00 50.47 122 ALA A C 1
ATOM 985 O O . ALA A 1 122 ? -4.009 16.632 -21.284 1.00 50.47 122 ALA A O 1
ATOM 986 N N . SER A 1 123 ? -3.400 15.014 -22.708 1.00 59.12 123 SER A N 1
ATOM 987 C CA . SER A 1 123 ? -1.955 15.165 -22.469 1.00 59.12 123 SER A CA 1
ATOM 988 C C . SER A 1 123 ? -1.315 16.294 -23.288 1.00 59.12 123 SER A C 1
ATOM 990 O O . SER A 1 123 ? -1.674 16.524 -24.443 1.00 59.12 123 SER A O 1
ATOM 992 N N . SER A 1 124 ? -0.333 16.993 -22.703 1.00 56.94 124 SER A N 1
ATOM 993 C CA . SER A 1 124 ? 0.385 18.107 -23.354 1.00 56.94 124 SER A CA 1
ATOM 994 C C . SER A 1 124 ? 1.470 17.655 -24.341 1.00 56.94 124 SER A C 1
ATOM 996 O O . SER A 1 124 ? 1.976 18.458 -25.121 1.00 56.94 124 SER A O 1
ATOM 998 N N . GLY A 1 125 ? 1.802 16.363 -24.363 1.00 65.62 125 GLY A N 1
ATOM 999 C CA . GLY A 1 125 ? 2.753 15.785 -25.306 1.00 65.62 125 GLY A CA 1
ATOM 1000 C C . GLY A 1 125 ? 2.596 14.274 -25.374 1.00 65.62 125 GLY A C 1
ATOM 1001 O O . GLY A 1 125 ? 2.891 13.587 -24.400 1.00 65.62 125 GLY A O 1
ATOM 1002 N N . LEU A 1 126 ? 2.130 13.770 -26.521 1.00 68.62 126 LEU A N 1
ATOM 1003 C CA . LEU A 1 126 ? 1.960 12.342 -26.783 1.00 68.62 126 LEU A CA 1
ATOM 1004 C C . LEU A 1 126 ? 3.066 11.847 -27.712 1.00 68.62 126 LEU A C 1
ATOM 1006 O O . LEU A 1 126 ? 3.038 12.131 -28.905 1.00 68.62 126 LEU A O 1
ATOM 1010 N N . MET A 1 127 ? 4.005 11.062 -27.194 1.00 75.19 127 MET A N 1
ATOM 1011 C CA . MET A 1 127 ? 5.056 10.437 -27.998 1.00 75.19 127 MET A CA 1
ATOM 1012 C C . MET A 1 127 ? 4.793 8.947 -28.183 1.00 75.19 127 MET A C 1
ATOM 1014 O O . MET A 1 127 ? 4.293 8.285 -27.280 1.00 75.19 127 MET A O 1
ATOM 1018 N N . THR A 1 128 ? 5.139 8.413 -29.355 1.00 73.31 128 THR A N 1
ATOM 1019 C CA . THR A 1 128 ? 5.096 6.973 -29.619 1.00 73.31 128 THR A CA 1
ATOM 1020 C C . THR A 1 128 ? 6.477 6.452 -29.994 1.00 73.31 128 THR A C 1
ATOM 1022 O O . THR A 1 128 ? 7.079 6.953 -30.944 1.00 73.31 128 THR A O 1
ATOM 1025 N N . VAL A 1 129 ? 6.952 5.443 -29.264 1.00 75.50 129 VAL A N 1
ATOM 1026 C CA . VAL A 1 129 ? 8.239 4.774 -29.504 1.00 75.50 129 VAL A CA 1
ATOM 1027 C C . VAL A 1 129 ? 8.088 3.256 -29.543 1.00 75.50 129 VAL A C 1
ATOM 1029 O O . VAL A 1 129 ? 7.185 2.699 -28.917 1.00 75.50 129 VAL A O 1
ATOM 1032 N N . ASP A 1 130 ? 8.970 2.585 -30.273 1.00 76.75 130 ASP A N 1
ATOM 1033 C CA . ASP A 1 130 ? 9.135 1.136 -30.243 1.00 76.75 130 ASP A CA 1
ATOM 1034 C C . ASP A 1 130 ? 9.482 0.625 -28.829 1.00 76.75 130 ASP A C 1
ATOM 1036 O O . ASP A 1 130 ? 10.497 0.995 -28.226 1.00 76.75 130 ASP A O 1
ATOM 1040 N N . THR A 1 131 ? 8.607 -0.221 -28.272 1.00 75.81 131 THR A N 1
ATOM 1041 C CA . THR A 1 131 ? 8.789 -0.782 -26.925 1.00 75.81 131 THR A CA 1
ATOM 1042 C C . THR A 1 131 ? 9.959 -1.765 -26.872 1.00 75.81 131 THR A C 1
ATOM 1044 O O . THR A 1 131 ? 10.611 -1.888 -25.837 1.00 75.81 131 THR A O 1
ATOM 1047 N N . GLU A 1 132 ? 10.252 -2.457 -27.975 1.00 75.50 132 GLU A N 1
ATOM 1048 C CA . GLU A 1 132 ? 11.313 -3.458 -28.047 1.00 75.50 132 GLU A CA 1
ATOM 1049 C C . GLU A 1 132 ? 12.697 -2.805 -27.986 1.00 75.50 132 GLU A C 1
ATOM 1051 O O . GLU A 1 132 ? 13.555 -3.287 -27.241 1.00 75.50 132 GLU A O 1
ATOM 1056 N N . GLU A 1 133 ? 12.907 -1.702 -28.709 1.00 75.94 133 GLU A N 1
ATOM 1057 C CA . GLU A 1 133 ? 14.154 -0.935 -28.646 1.00 75.94 133 GLU A CA 1
ATOM 1058 C C . GLU A 1 133 ? 14.363 -0.334 -27.248 1.00 75.94 133 GLU A C 1
ATOM 1060 O O . GLU A 1 133 ? 15.460 -0.439 -26.688 1.00 75.94 133 GLU A O 1
ATOM 1065 N N . PHE A 1 134 ? 13.309 0.240 -26.654 1.00 78.56 134 PHE A N 1
ATOM 1066 C CA . PHE A 1 134 ? 13.343 0.751 -25.281 1.00 78.56 134 PHE A CA 1
ATOM 1067 C C . PHE A 1 134 ? 13.755 -0.339 -24.282 1.00 78.56 134 PHE A C 1
ATOM 1069 O O . PHE A 1 134 ? 14.692 -0.145 -23.503 1.00 78.56 134 PHE A O 1
ATOM 1076 N N . ALA A 1 135 ? 13.102 -1.504 -24.349 1.00 79.56 135 ALA A N 1
ATOM 1077 C CA . ALA A 1 135 ? 13.377 -2.633 -23.470 1.00 79.56 135 ALA A CA 1
ATOM 1078 C C . ALA A 1 135 ? 14.821 -3.131 -23.605 1.00 79.56 135 ALA A C 1
ATOM 1080 O O . ALA A 1 135 ? 15.505 -3.334 -22.604 1.00 79.56 135 ALA A O 1
ATOM 1081 N N . GLN A 1 136 ? 15.318 -3.287 -24.837 1.00 80.06 136 GLN A N 1
ATOM 1082 C CA . GLN A 1 136 ? 16.683 -3.760 -25.085 1.00 80.06 136 GLN A CA 1
ATOM 1083 C C . GLN A 1 136 ? 17.739 -2.817 -24.504 1.00 80.06 136 GLN A C 1
ATOM 1085 O O . GLN A 1 136 ? 18.693 -3.274 -23.871 1.00 80.06 136 GLN A O 1
ATOM 1090 N N . GLN A 1 137 ? 17.581 -1.507 -24.707 1.00 78.94 137 GLN A N 1
ATOM 1091 C CA . GLN A 1 137 ? 18.543 -0.535 -24.195 1.00 78.94 137 GLN A CA 1
ATOM 1092 C C . GLN A 1 137 ? 18.510 -0.454 -22.666 1.00 78.94 137 GLN A C 1
ATOM 1094 O O . GLN A 1 137 ? 19.571 -0.435 -22.039 1.00 78.94 137 GLN A O 1
ATOM 1099 N N . LEU A 1 138 ? 17.316 -0.493 -22.065 1.00 82.44 138 LEU A N 1
ATOM 1100 C CA . LEU A 1 138 ? 17.171 -0.499 -20.613 1.00 82.44 138 LEU A CA 1
ATOM 1101 C C . LEU A 1 138 ? 17.794 -1.751 -19.978 1.00 82.44 138 LEU A C 1
ATOM 1103 O O . LEU A 1 138 ? 18.585 -1.623 -19.044 1.00 82.44 138 LEU A O 1
ATOM 1107 N N . LEU A 1 139 ? 17.499 -2.944 -20.508 1.00 84.19 139 LEU A N 1
ATOM 1108 C CA . LEU A 1 139 ? 18.082 -4.204 -20.028 1.00 84.19 139 LEU A CA 1
ATOM 1109 C C . LEU A 1 139 ? 19.604 -4.207 -20.173 1.00 84.19 139 LEU A C 1
ATOM 1111 O O . LEU A 1 139 ? 20.312 -4.618 -19.257 1.00 84.19 139 LEU A O 1
ATOM 1115 N N . SER A 1 140 ? 20.131 -3.702 -21.293 1.00 83.19 140 SER A N 1
ATOM 1116 C CA . SER A 1 140 ? 21.578 -3.588 -21.487 1.00 83.19 140 SER A CA 1
ATOM 1117 C C . SER A 1 140 ? 22.231 -2.705 -20.419 1.00 83.19 140 SER A C 1
ATOM 1119 O O . SER A 1 140 ? 23.275 -3.077 -19.884 1.00 83.19 140 SER A O 1
ATOM 1121 N N . GLY A 1 141 ? 21.630 -1.555 -20.096 1.00 80.44 141 GLY A N 1
ATOM 1122 C CA . GLY A 1 141 ? 22.120 -0.677 -19.033 1.00 80.44 141 GLY A CA 1
ATOM 1123 C C . GLY A 1 141 ? 22.025 -1.326 -17.649 1.00 80.44 141 GLY A C 1
ATOM 1124 O O . GLY A 1 141 ? 22.987 -1.289 -16.881 1.00 80.44 141 GLY A O 1
ATOM 1125 N N . ALA A 1 142 ? 20.905 -1.992 -17.355 1.00 83.31 142 ALA A N 1
ATOM 1126 C CA . ALA A 1 142 ? 20.672 -2.641 -16.068 1.00 83.31 142 ALA A CA 1
ATOM 1127 C C . ALA A 1 142 ? 21.628 -3.821 -15.818 1.00 83.31 142 ALA A C 1
ATOM 1129 O O . ALA A 1 142 ? 22.150 -3.977 -14.713 1.00 83.31 142 ALA A O 1
ATOM 1130 N N . ARG A 1 143 ? 21.937 -4.614 -16.853 1.00 83.81 143 ARG A N 1
ATOM 1131 C CA . ARG A 1 143 ? 22.960 -5.672 -16.781 1.00 83.81 143 ARG A CA 1
ATOM 1132 C C . ARG A 1 143 ? 24.337 -5.104 -16.476 1.00 83.81 143 ARG A C 1
ATOM 1134 O O . ARG A 1 143 ? 25.056 -5.645 -15.641 1.00 83.81 143 ARG A O 1
ATOM 1141 N N . GLU A 1 144 ? 24.712 -4.017 -17.143 1.00 81.31 144 GLU A N 1
ATOM 1142 C CA . GLU A 1 144 ? 26.012 -3.390 -16.915 1.00 81.31 144 GLU A CA 1
ATOM 1143 C C . GLU A 1 144 ? 26.109 -2.790 -15.508 1.00 81.31 144 GLU A C 1
ATOM 1145 O O . GLU A 1 144 ? 27.152 -2.906 -14.860 1.00 81.31 144 GLU A O 1
ATOM 1150 N N . TYR A 1 145 ? 25.008 -2.228 -14.999 1.00 82.44 145 TYR A N 1
ATOM 1151 C CA . TYR A 1 145 ? 24.887 -1.845 -13.596 1.00 82.44 145 TYR A CA 1
ATOM 1152 C C . TYR A 1 145 ? 25.150 -3.037 -12.669 1.00 82.44 145 TYR A C 1
ATOM 1154 O O . TYR A 1 145 ? 26.075 -2.965 -11.859 1.00 82.44 145 TYR A O 1
ATOM 1162 N N . ARG A 1 146 ? 24.434 -4.156 -12.844 1.00 84.38 146 ARG A N 1
ATOM 1163 C CA . ARG A 1 146 ? 24.582 -5.370 -12.017 1.00 84.38 146 ARG A CA 1
ATOM 1164 C C . ARG A 1 146 ? 25.964 -6.004 -12.090 1.00 84.38 146 ARG A C 1
ATOM 1166 O O . ARG A 1 146 ? 26.501 -6.446 -11.082 1.00 84.38 146 ARG A O 1
ATOM 1173 N N . ARG A 1 147 ? 26.591 -6.005 -13.265 1.00 82.19 147 ARG A N 1
ATOM 1174 C CA . ARG A 1 147 ? 27.962 -6.507 -13.432 1.00 82.19 147 ARG A CA 1
ATOM 1175 C C . A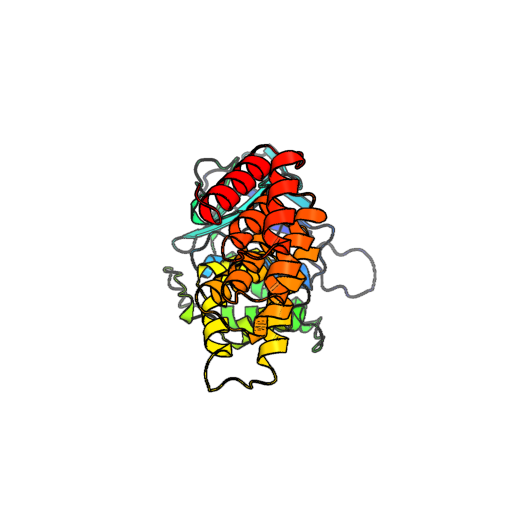RG A 1 147 ? 28.968 -5.713 -12.592 1.00 82.19 147 ARG A C 1
ATOM 1177 O O . ARG A 1 147 ? 29.975 -6.267 -12.158 1.00 82.19 147 ARG A O 1
ATOM 1184 N N . ARG A 1 148 ? 28.729 -4.412 -12.405 1.00 76.88 148 ARG A N 1
ATOM 1185 C CA . ARG A 1 148 ? 29.605 -3.509 -11.640 1.00 76.88 148 ARG A CA 1
ATOM 1186 C C . ARG A 1 148 ? 29.217 -3.407 -10.164 1.00 76.88 148 ARG A C 1
ATOM 1188 O O . ARG A 1 148 ? 30.087 -3.156 -9.340 1.00 76.88 148 ARG A O 1
ATOM 1195 N N . HIS A 1 149 ? 27.938 -3.594 -9.856 1.00 71.56 149 HIS A N 1
ATOM 1196 C CA . HIS A 1 149 ? 27.345 -3.486 -8.528 1.00 71.56 149 HIS A CA 1
ATOM 1197 C C . HIS A 1 149 ? 26.720 -4.832 -8.202 1.00 71.56 149 HIS A C 1
ATOM 1199 O O . HIS A 1 149 ? 25.609 -5.130 -8.632 1.00 71.56 149 HIS A O 1
ATOM 1205 N N . SER A 1 150 ? 27.484 -5.662 -7.498 1.00 68.81 150 SER A N 1
ATOM 1206 C CA . SER A 1 150 ? 27.035 -6.948 -6.979 1.00 68.81 150 SER A CA 1
ATOM 1207 C C . SER A 1 150 ? 27.135 -6.901 -5.464 1.00 68.81 150 SER A C 1
ATOM 1209 O O . SER A 1 150 ? 28.022 -7.528 -4.885 1.00 68.81 150 SER A O 1
ATOM 1211 N N . ASP A 1 151 ? 26.253 -6.130 -4.834 1.00 78.12 151 ASP A N 1
ATOM 1212 C CA . ASP A 1 151 ? 26.024 -6.266 -3.403 1.00 78.12 151 ASP A CA 1
ATOM 1213 C C . ASP A 1 151 ? 24.898 -7.298 -3.183 1.00 78.12 151 ASP A C 1
ATOM 1215 O O . ASP A 1 151 ? 23.743 -7.021 -3.521 1.00 78.12 151 ASP A O 1
ATOM 1219 N N . PRO A 1 152 ? 25.206 -8.518 -2.702 1.00 70.44 152 PRO A N 1
ATOM 1220 C CA . PRO A 1 152 ? 24.192 -9.544 -2.452 1.00 70.44 152 PRO A CA 1
ATOM 1221 C C . PRO A 1 152 ? 23.256 -9.191 -1.281 1.00 70.44 152 PRO A C 1
ATOM 1223 O O . PRO A 1 152 ? 22.133 -9.711 -1.216 1.00 70.44 152 PRO A O 1
ATOM 1226 N N . ASP A 1 153 ? 23.690 -8.293 -0.393 1.00 77.06 153 ASP A N 1
ATOM 1227 C CA . ASP A 1 153 ? 22.927 -7.858 0.777 1.00 77.06 153 ASP A CA 1
ATOM 1228 C C . ASP A 1 153 ? 21.993 -6.682 0.440 1.00 77.06 153 ASP A C 1
ATOM 1230 O O . ASP A 1 153 ? 21.054 -6.392 1.182 1.00 77.06 153 ASP A O 1
ATOM 1234 N N . SER A 1 154 ? 22.181 -6.044 -0.719 1.00 81.62 154 SER A N 1
ATOM 1235 C CA . SER A 1 154 ? 21.289 -4.995 -1.212 1.00 81.62 154 SER A CA 1
ATOM 1236 C C . SER A 1 154 ? 20.001 -5.589 -1.800 1.00 81.62 154 SER A C 1
ATOM 1238 O O . SER A 1 154 ? 19.990 -6.233 -2.854 1.00 81.62 154 SER A O 1
ATOM 1240 N N . GLY A 1 155 ? 18.872 -5.326 -1.134 1.00 75.75 155 GLY A N 1
ATOM 1241 C CA . GLY A 1 155 ? 17.542 -5.729 -1.607 1.00 75.75 155 GLY A CA 1
ATOM 1242 C C . GLY A 1 155 ? 17.181 -5.135 -2.976 1.00 75.75 155 GLY A C 1
ATOM 1243 O O . GLY A 1 155 ? 16.622 -5.836 -3.817 1.00 75.75 155 GLY A O 1
ATOM 1244 N N . ILE A 1 156 ? 17.580 -3.884 -3.253 1.00 75.88 156 ILE A N 1
ATOM 1245 C CA . ILE A 1 156 ? 17.381 -3.237 -4.568 1.00 75.88 156 ILE A CA 1
ATOM 1246 C C . ILE A 1 156 ? 18.109 -4.020 -5.663 1.00 75.88 156 ILE A C 1
ATOM 1248 O O . ILE A 1 156 ? 17.548 -4.297 -6.717 1.00 75.88 156 ILE A O 1
ATOM 1252 N N . ASP A 1 157 ? 19.355 -4.398 -5.412 1.00 82.00 157 ASP A N 1
ATOM 1253 C CA . ASP A 1 157 ? 20.209 -5.115 -6.356 1.00 82.00 157 ASP A CA 1
ATOM 1254 C C . ASP A 1 157 ? 19.677 -6.516 -6.676 1.00 82.00 157 ASP A C 1
ATOM 1256 O O . ASP A 1 157 ? 19.676 -6.958 -7.834 1.00 82.00 157 ASP A O 1
ATOM 1260 N N . ARG A 1 158 ? 19.179 -7.205 -5.646 1.00 82.56 158 ARG A N 1
ATOM 1261 C CA . ARG A 1 158 ? 18.483 -8.485 -5.783 1.00 82.56 158 ARG A CA 1
ATOM 1262 C C . ARG A 1 158 ? 17.215 -8.328 -6.616 1.00 82.56 158 ARG A C 1
ATOM 1264 O O . ARG A 1 158 ? 17.032 -9.071 -7.576 1.00 82.56 158 ARG A O 1
ATOM 1271 N N . PHE A 1 159 ? 16.395 -7.325 -6.316 1.00 81.12 159 PHE A N 1
ATOM 1272 C CA . PHE A 1 159 ? 15.149 -7.069 -7.034 1.00 81.12 159 PHE A CA 1
ATOM 1273 C C . PHE A 1 159 ? 15.377 -6.659 -8.496 1.00 81.12 159 PHE A C 1
ATOM 1275 O O . PHE A 1 159 ? 14.696 -7.159 -9.387 1.00 81.12 159 PHE A O 1
ATOM 1282 N N . VAL A 1 160 ? 16.391 -5.832 -8.778 1.00 83.75 160 VAL A N 1
ATOM 1283 C CA . VAL A 1 160 ? 16.825 -5.513 -10.151 1.00 83.75 160 VAL A CA 1
ATOM 1284 C C . VAL A 1 160 ? 17.231 -6.778 -10.906 1.00 83.75 160 VAL A C 1
ATOM 1286 O O . VAL A 1 160 ? 16.890 -6.909 -12.076 1.00 83.75 160 VAL A O 1
ATOM 1289 N N . SER A 1 161 ? 17.929 -7.716 -10.257 1.00 85.88 161 SER A N 1
ATOM 1290 C CA . SER A 1 161 ? 18.300 -8.991 -10.893 1.00 85.88 161 SER A CA 1
ATOM 1291 C C . SER A 1 161 ? 17.065 -9.807 -11.261 1.00 85.88 161 SER A C 1
ATOM 1293 O O . SER A 1 161 ? 16.940 -10.223 -12.405 1.00 85.88 161 SER A O 1
ATOM 1295 N N . LEU A 1 162 ? 16.125 -9.950 -10.321 1.00 84.88 162 LEU A N 1
ATOM 1296 C CA . LEU A 1 162 ? 14.867 -10.660 -10.560 1.00 84.88 162 LEU A CA 1
ATOM 1297 C C . LEU A 1 162 ? 14.068 -10.026 -11.702 1.00 84.88 162 LEU A C 1
ATOM 1299 O O . LEU A 1 162 ? 13.562 -10.747 -12.549 1.00 84.88 162 LEU A O 1
ATOM 1303 N N . LEU A 1 163 ? 14.003 -8.691 -11.764 1.00 82.19 163 LEU A N 1
ATOM 1304 C CA . LEU A 1 163 ? 13.363 -7.962 -12.862 1.00 82.19 163 LEU A CA 1
ATOM 1305 C C . LEU A 1 163 ? 14.029 -8.232 -14.214 1.00 82.19 163 LEU A C 1
ATOM 1307 O O . LEU A 1 163 ? 13.331 -8.407 -15.207 1.00 82.19 163 LEU A O 1
ATOM 1311 N N . ILE A 1 164 ? 15.364 -8.236 -14.269 1.00 86.31 164 ILE A N 1
ATOM 1312 C CA . ILE A 1 164 ? 16.107 -8.540 -15.498 1.00 86.31 164 ILE A CA 1
ATOM 1313 C C . ILE A 1 164 ? 15.789 -9.965 -15.956 1.00 86.31 164 ILE A C 1
ATOM 1315 O O . ILE A 1 164 ? 15.380 -10.144 -17.101 1.00 86.31 164 ILE A O 1
ATOM 1319 N N . ASP A 1 165 ? 15.939 -10.947 -15.066 1.00 85.56 165 ASP A N 1
ATOM 1320 C CA . ASP A 1 165 ? 15.730 -12.364 -15.375 1.00 85.56 165 ASP A CA 1
ATOM 1321 C C . ASP A 1 165 ? 14.293 -12.620 -15.846 1.00 85.56 165 ASP A C 1
ATOM 1323 O O . ASP A 1 165 ? 14.074 -13.236 -16.886 1.00 85.56 165 ASP A O 1
ATOM 1327 N N . GLU A 1 166 ? 13.316 -12.063 -15.133 1.00 80.94 166 GLU A N 1
ATOM 1328 C CA . GLU A 1 166 ? 11.891 -12.183 -15.439 1.00 80.94 166 GLU A CA 1
ATOM 1329 C C . GLU A 1 166 ? 11.528 -11.553 -16.792 1.00 80.94 166 GLU A C 1
ATOM 1331 O O . GLU A 1 166 ? 10.825 -12.158 -17.606 1.00 80.94 166 GLU A O 1
ATOM 1336 N N . ILE A 1 167 ? 12.018 -10.339 -17.068 1.00 78.00 167 ILE A N 1
ATOM 1337 C CA . ILE A 1 167 ? 11.781 -9.686 -18.360 1.00 78.00 167 ILE A CA 1
ATOM 1338 C C . ILE A 1 167 ? 12.448 -10.495 -19.482 1.00 78.00 167 ILE A C 1
ATOM 1340 O O . ILE A 1 167 ? 11.888 -10.597 -20.567 1.00 78.00 167 ILE A O 1
ATOM 1344 N N . GLU A 1 168 ? 13.618 -11.093 -19.259 1.00 79.19 168 GLU A N 1
ATOM 1345 C CA . GLU A 1 168 ? 14.327 -11.881 -20.275 1.00 79.19 168 GLU A CA 1
ATOM 1346 C C . GLU A 1 168 ? 13.688 -13.236 -20.562 1.00 79.19 168 GLU A C 1
ATOM 1348 O O . GLU A 1 168 ? 13.569 -13.614 -21.730 1.00 79.19 168 GLU A O 1
ATOM 1353 N N . GLU A 1 169 ? 13.272 -13.951 -19.519 1.00 77.00 169 GLU A N 1
ATOM 1354 C CA . GLU A 1 169 ? 12.594 -15.240 -19.639 1.00 77.00 169 GLU A CA 1
ATOM 1355 C C . GLU A 1 169 ? 11.286 -15.091 -20.420 1.00 77.00 169 GLU A C 1
ATOM 1357 O O . GLU A 1 169 ? 10.958 -15.920 -21.271 1.00 77.00 169 GLU A O 1
ATOM 1362 N N . ARG A 1 170 ? 10.554 -14.004 -20.168 1.00 67.31 170 ARG A N 1
ATOM 1363 C CA . ARG A 1 170 ? 9.191 -13.818 -20.684 1.00 67.31 170 ARG A CA 1
ATOM 1364 C C . ARG A 1 170 ? 9.095 -12.938 -21.908 1.00 67.31 170 ARG A C 1
ATOM 1366 O O . ARG A 1 170 ? 8.090 -12.977 -22.613 1.00 67.31 170 ARG A O 1
ATOM 1373 N N . TRP A 1 171 ? 10.147 -12.179 -22.190 1.00 68.62 171 TRP A N 1
ATOM 1374 C CA . TRP A 1 171 ? 10.296 -11.390 -23.404 1.00 68.62 171 TRP A CA 1
ATOM 1375 C C . TRP A 1 171 ? 11.532 -11.851 -24.205 1.00 68.62 171 TRP A C 1
ATOM 1377 O O . TRP A 1 171 ? 12.448 -11.051 -24.470 1.00 68.62 171 TRP A O 1
ATOM 1387 N N . PRO A 1 172 ? 11.580 -13.128 -24.649 1.00 62.50 172 PRO A N 1
ATOM 1388 C CA . PRO A 1 172 ? 12.721 -13.648 -25.388 1.00 62.50 172 PRO A CA 1
ATOM 1389 C C . PRO A 1 172 ? 12.933 -12.879 -26.699 1.00 62.50 172 PRO A C 1
ATOM 1391 O O . PRO A 1 172 ? 12.013 -12.336 -27.324 1.00 62.50 172 PRO A O 1
ATOM 1394 N N . GLN A 1 173 ? 14.190 -12.783 -27.130 1.00 58.75 173 GLN A N 1
ATOM 1395 C CA . GLN A 1 173 ? 14.524 -12.145 -28.403 1.00 58.75 173 GLN A CA 1
ATOM 1396 C C . GLN A 1 173 ? 13.896 -12.925 -29.571 1.00 58.75 173 GLN A C 1
ATOM 1398 O O . GLN A 1 173 ? 14.198 -14.096 -29.767 1.00 58.75 173 GLN A O 1
ATOM 1403 N N . GLY A 1 174 ? 13.052 -12.261 -30.370 1.00 54.75 174 GLY A N 1
ATOM 1404 C CA . GLY A 1 174 ? 12.498 -12.808 -31.619 1.00 54.75 174 GLY A CA 1
ATOM 1405 C C . GLY A 1 174 ? 11.084 -13.407 -31.552 1.00 54.75 174 GLY A C 1
ATOM 1406 O O . GLY A 1 174 ? 10.454 -13.512 -32.600 1.00 54.75 174 GLY A O 1
ATOM 1407 N N . GLU A 1 175 ? 10.542 -13.707 -30.367 1.00 50.91 175 GLU A N 1
ATOM 1408 C CA . GLU A 1 175 ? 9.164 -14.219 -30.164 1.00 50.91 175 GLU A CA 1
ATOM 1409 C C . GLU A 1 175 ? 8.297 -13.218 -29.384 1.00 50.91 175 GLU A C 1
ATOM 1411 O O . GLU A 1 175 ? 7.520 -13.550 -28.495 1.00 50.91 175 GLU A O 1
ATOM 1416 N N . ARG A 1 176 ? 8.471 -11.937 -29.706 1.00 55.62 176 ARG A N 1
ATOM 1417 C CA . ARG A 1 176 ? 7.860 -10.807 -29.002 1.00 55.62 176 ARG A CA 1
ATOM 1418 C C . ARG A 1 176 ? 6.421 -10.638 -29.480 1.00 55.62 176 ARG A C 1
ATOM 1420 O O . ARG A 1 176 ? 6.141 -9.799 -30.340 1.00 55.62 176 ARG A O 1
ATOM 1427 N N . ASP A 1 177 ? 5.525 -11.498 -29.001 1.00 44.12 177 ASP A N 1
ATOM 1428 C CA . ASP A 1 177 ? 4.097 -11.366 -29.270 1.00 44.12 177 ASP A CA 1
ATOM 1429 C C . ASP A 1 177 ? 3.632 -9.972 -28.814 1.00 44.12 177 ASP A C 1
ATOM 1431 O O . ASP A 1 177 ? 3.851 -9.533 -27.686 1.00 44.12 177 ASP A O 1
ATOM 1435 N N . LYS A 1 178 ? 3.025 -9.238 -29.747 1.00 48.16 178 LYS A N 1
ATOM 1436 C CA . LYS A 1 178 ? 2.571 -7.851 -29.571 1.00 48.16 178 LYS A CA 1
ATOM 1437 C C . LYS A 1 178 ? 1.336 -7.755 -28.676 1.00 48.16 178 LYS A C 1
ATOM 1439 O O . LYS A 1 178 ? 0.875 -6.646 -28.393 1.00 48.16 178 LYS A O 1
ATOM 1444 N N . SER A 1 179 ? 0.785 -8.894 -28.261 1.00 44.78 179 SER A N 1
ATOM 1445 C CA . SER A 1 179 ? -0.241 -8.998 -27.234 1.00 44.78 179 SER A CA 1
ATOM 1446 C C . SER A 1 179 ? 0.405 -9.132 -25.853 1.00 44.78 179 SER A C 1
ATOM 1448 O O . SER A 1 179 ? 0.336 -10.156 -25.191 1.00 44.78 179 SER A O 1
ATOM 1450 N N . LEU A 1 180 ? 1.041 -8.053 -25.402 1.00 47.25 180 LEU A N 1
ATOM 1451 C CA . LEU A 1 180 ? 1.502 -7.925 -24.022 1.00 47.25 180 LEU A CA 1
ATOM 1452 C C . LEU A 1 180 ? 0.271 -7.947 -23.109 1.00 47.25 180 LEU A C 1
ATOM 1454 O O . LEU A 1 180 ? -0.422 -6.943 -22.975 1.00 47.25 180 LEU A O 1
ATOM 1458 N N . THR A 1 181 ? -0.087 -9.121 -22.599 1.00 48.22 181 THR A N 1
ATOM 1459 C CA . THR A 1 181 ? -1.090 -9.338 -21.554 1.00 48.22 181 THR A CA 1
ATOM 1460 C C . THR A 1 181 ? -0.427 -10.129 -20.450 1.00 48.22 181 THR A C 1
ATOM 1462 O O . THR A 1 181 ? -0.110 -11.295 -20.671 1.00 48.22 181 THR A O 1
ATOM 1465 N N . HIS A 1 182 ? -0.272 -9.530 -19.274 1.00 54.19 182 HIS A N 1
ATOM 1466 C CA . HIS A 1 182 ? 0.015 -10.291 -18.063 1.00 54.19 182 HIS A CA 1
ATOM 1467 C C . HIS A 1 182 ? -1.264 -10.495 -17.267 1.00 54.19 182 HIS A C 1
ATOM 1469 O O . HIS A 1 182 ? -2.105 -9.597 -17.178 1.00 54.19 182 HIS A O 1
ATOM 1475 N N . SER A 1 183 ? -1.391 -11.687 -16.699 1.00 57.53 183 SER A N 1
ATOM 1476 C CA . SER A 1 183 ? -2.273 -11.954 -15.578 1.00 57.53 183 SER A CA 1
ATOM 1477 C C . SER A 1 183 ? -1.483 -11.793 -14.282 1.00 57.53 183 SER A C 1
ATOM 1479 O O . SER A 1 183 ? -0.288 -12.077 -14.225 1.00 57.53 183 SER A O 1
ATOM 1481 N N . ALA A 1 184 ? -2.173 -11.411 -13.213 1.00 55.22 184 ALA A N 1
ATOM 1482 C CA . ALA A 1 184 ? -1.680 -11.488 -11.842 1.00 55.22 184 ALA A CA 1
ATOM 1483 C C . ALA A 1 184 ? -0.949 -12.807 -11.529 1.00 55.22 184 ALA A C 1
ATOM 1485 O O . ALA A 1 184 ? 0.111 -12.818 -10.910 1.00 55.22 184 ALA A O 1
ATOM 1486 N N . ALA A 1 185 ? -1.507 -13.922 -12.009 1.00 60.94 185 ALA A N 1
ATOM 1487 C CA . ALA A 1 185 ? -0.996 -15.269 -11.766 1.00 60.94 185 ALA A CA 1
ATOM 1488 C C . ALA A 1 185 ? 0.396 -15.518 -12.362 1.00 60.94 185 ALA A C 1
ATOM 1490 O O . ALA A 1 185 ? 1.046 -16.500 -12.006 1.00 60.94 185 ALA A O 1
ATOM 1491 N N . ASP A 1 186 ? 0.847 -14.644 -13.260 1.00 68.19 186 ASP A N 1
ATOM 1492 C CA . ASP A 1 186 ? 2.122 -14.813 -13.917 1.00 68.19 186 ASP A CA 1
ATOM 1493 C C . ASP A 1 186 ? 3.259 -14.266 -13.040 1.00 68.19 186 ASP A C 1
ATOM 1495 O O . ASP A 1 186 ? 4.367 -14.758 -13.161 1.00 68.19 186 ASP A O 1
ATOM 1499 N N . ILE A 1 187 ? 3.065 -13.309 -12.128 1.00 70.75 187 ILE A N 1
ATOM 1500 C CA . ILE A 1 187 ? 4.199 -12.688 -11.406 1.00 70.75 187 ILE A CA 1
ATOM 1501 C C . ILE A 1 187 ? 4.959 -13.731 -10.550 1.00 70.75 187 ILE A C 1
ATOM 1503 O O . ILE A 1 187 ? 4.340 -14.394 -9.714 1.00 70.75 187 ILE A O 1
ATOM 1507 N N . PRO A 1 188 ? 6.294 -13.890 -10.700 1.00 78.19 188 PRO A N 1
ATOM 1508 C CA . PRO A 1 188 ? 7.051 -14.874 -9.935 1.00 78.19 188 PRO A CA 1
ATOM 1509 C C . PRO A 1 188 ? 6.945 -14.642 -8.430 1.00 78.19 188 PRO A C 1
ATOM 1511 O O . PRO A 1 188 ? 7.186 -13.538 -7.935 1.00 78.19 188 PRO A O 1
ATOM 1514 N N . GLY A 1 189 ? 6.685 -15.714 -7.679 1.00 78.50 189 GLY A N 1
ATOM 1515 C CA . GLY A 1 189 ? 6.599 -15.652 -6.217 1.00 78.50 189 GLY A CA 1
ATOM 1516 C C . GLY A 1 189 ? 7.863 -15.095 -5.553 1.00 78.50 189 GLY A C 1
ATOM 1517 O O . GLY A 1 189 ? 7.762 -14.382 -4.561 1.00 78.50 189 GLY A O 1
ATOM 1518 N N . SER A 1 190 ? 9.049 -15.343 -6.123 1.00 79.25 190 SER A N 1
ATOM 1519 C CA . SER A 1 190 ? 10.316 -14.775 -5.636 1.00 79.25 190 SER A CA 1
ATOM 1520 C C . SER A 1 190 ? 10.363 -13.252 -5.757 1.00 79.25 190 SER A C 1
ATOM 1522 O O . SER A 1 190 ? 10.830 -12.581 -4.843 1.00 79.25 190 SER A O 1
ATOM 1524 N N . MET A 1 191 ? 9.843 -12.700 -6.854 1.00 79.94 191 MET A N 1
ATOM 1525 C CA . MET A 1 191 ? 9.775 -11.260 -7.085 1.00 79.94 191 MET A CA 1
ATOM 1526 C C . MET A 1 191 ? 8.791 -10.594 -6.121 1.00 79.94 191 MET A C 1
ATOM 1528 O O . MET A 1 191 ? 9.127 -9.579 -5.514 1.00 79.94 191 MET A O 1
ATOM 1532 N N . ILE A 1 192 ? 7.610 -11.194 -5.939 1.00 83.44 192 ILE A N 1
ATOM 1533 C CA . ILE A 1 192 ? 6.609 -10.737 -4.964 1.00 83.44 192 ILE A CA 1
ATOM 1534 C C . ILE A 1 192 ? 7.213 -10.746 -3.559 1.00 83.44 192 ILE A C 1
ATOM 1536 O O . ILE A 1 192 ? 7.145 -9.745 -2.851 1.00 83.44 192 ILE A O 1
ATOM 1540 N N . HIS A 1 193 ? 7.842 -11.858 -3.174 1.00 85.25 193 HIS A N 1
ATOM 1541 C CA . HIS A 1 193 ? 8.422 -12.035 -1.847 1.00 85.25 193 HIS A CA 1
ATOM 1542 C C . HIS A 1 193 ? 9.545 -11.029 -1.574 1.00 85.25 193 HIS A C 1
ATOM 1544 O O . HIS A 1 193 ? 9.488 -10.316 -0.575 1.00 85.25 193 HIS A O 1
ATOM 1550 N N . THR A 1 194 ? 10.510 -10.894 -2.490 1.00 83.88 194 THR A N 1
ATOM 1551 C CA . THR A 1 194 ? 11.584 -9.897 -2.359 1.00 83.88 194 THR A CA 1
ATOM 1552 C C . THR A 1 194 ? 11.014 -8.482 -2.267 1.00 83.88 194 THR A C 1
ATOM 1554 O O . THR A 1 194 ? 11.464 -7.705 -1.432 1.00 83.88 194 THR A O 1
ATOM 1557 N N . TYR A 1 195 ? 9.996 -8.143 -3.061 1.00 85.88 195 TYR A N 1
ATOM 1558 C CA . TYR A 1 195 ? 9.393 -6.816 -2.992 1.00 85.88 195 TYR A CA 1
ATOM 1559 C C . TYR A 1 195 ? 8.686 -6.548 -1.660 1.00 85.88 195 TYR A C 1
ATOM 1561 O O . TYR A 1 195 ? 8.906 -5.510 -1.048 1.00 85.88 195 TYR A O 1
ATOM 1569 N N . LEU A 1 196 ? 7.841 -7.472 -1.204 1.00 88.19 196 LEU A N 1
ATOM 1570 C CA . LEU A 1 196 ? 7.017 -7.264 -0.013 1.00 88.19 196 LEU A CA 1
ATOM 1571 C C . LEU A 1 196 ? 7.809 -7.349 1.297 1.00 88.19 196 LEU A C 1
ATOM 1573 O O . LEU A 1 196 ? 7.392 -6.753 2.290 1.00 88.19 196 LEU A O 1
ATOM 1577 N N . TYR A 1 197 ? 8.913 -8.101 1.321 1.00 89.00 197 TYR A N 1
ATOM 1578 C CA . TYR A 1 197 ? 9.617 -8.424 2.565 1.00 89.00 197 TYR A CA 1
ATOM 1579 C C . TYR A 1 197 ? 11.076 -7.962 2.619 1.00 89.00 197 TYR A C 1
ATOM 1581 O O . TYR A 1 197 ? 11.565 -7.701 3.717 1.00 89.00 197 TYR A O 1
ATOM 1589 N N . ASP A 1 198 ? 11.758 -7.822 1.478 1.00 82.69 198 ASP A N 1
ATOM 1590 C CA . ASP A 1 198 ? 13.195 -7.506 1.441 1.00 82.69 198 ASP A CA 1
ATOM 1591 C C . ASP A 1 198 ? 13.492 -6.095 0.890 1.00 82.69 198 ASP A C 1
ATOM 1593 O O . ASP A 1 198 ? 14.582 -5.553 1.109 1.00 82.69 198 ASP A O 1
ATOM 1597 N N . CYS A 1 199 ? 12.564 -5.474 0.153 1.00 72.75 199 CYS A N 1
ATOM 1598 C CA . CYS A 1 199 ? 12.779 -4.157 -0.446 1.00 72.75 199 CYS A CA 1
ATOM 1599 C C . CYS A 1 199 ? 12.596 -3.025 0.576 1.00 72.75 199 CYS A C 1
ATOM 1601 O O . CYS A 1 199 ? 11.488 -2.609 0.894 1.00 72.75 199 CYS A O 1
ATOM 1603 N N . LEU A 1 200 ? 13.718 -2.442 1.009 1.00 64.94 200 LEU A N 1
ATOM 1604 C CA . LEU A 1 200 ? 13.761 -1.262 1.892 1.00 64.94 200 LEU A CA 1
ATOM 1605 C C . LEU A 1 200 ? 13.267 0.036 1.236 1.00 64.94 200 LEU A C 1
ATOM 1607 O O . LEU A 1 200 ? 13.035 1.033 1.911 1.00 64.94 200 LEU A O 1
ATOM 1611 N N . TYR A 1 201 ? 13.140 0.031 -0.085 1.00 66.12 201 TYR A N 1
ATOM 1612 C CA . TYR A 1 201 ? 12.602 1.133 -0.859 1.00 66.12 201 TYR A CA 1
ATOM 1613 C C . TYR A 1 201 ? 11.586 0.503 -1.801 1.00 66.12 201 TYR A C 1
ATOM 1615 O O . TYR A 1 201 ? 12.003 -0.201 -2.716 1.00 66.12 201 TYR A O 1
ATOM 1623 N N . PRO A 1 202 ? 10.281 0.652 -1.562 1.00 68.25 202 PRO A N 1
ATOM 1624 C CA . PRO A 1 202 ? 9.263 0.204 -2.498 1.00 68.25 202 PRO A CA 1
ATOM 1625 C C . PRO A 1 202 ? 8.925 1.289 -3.526 1.00 68.25 202 PRO A C 1
ATOM 1627 O O . PRO A 1 202 ? 9.188 2.477 -3.326 1.00 68.25 202 PRO A O 1
ATOM 1630 N N . ASP A 1 203 ? 8.373 0.865 -4.661 1.00 70.56 203 ASP A N 1
ATO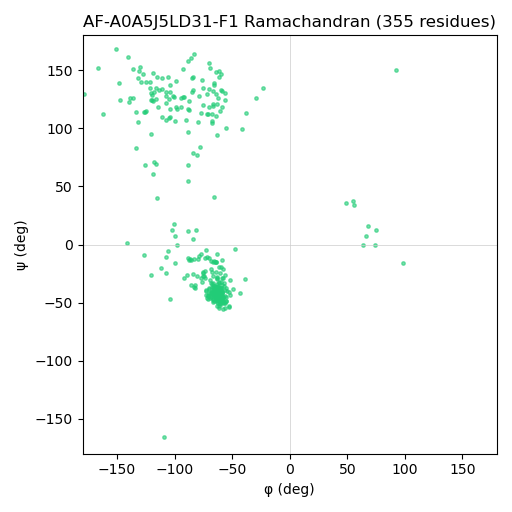M 1631 C CA . ASP A 1 203 ? 7.943 1.729 -5.756 1.00 70.56 203 ASP A CA 1
ATOM 1632 C C . ASP A 1 203 ? 6.432 1.626 -5.868 1.00 70.56 203 ASP A C 1
ATOM 1634 O O . ASP A 1 203 ? 5.887 0.555 -6.131 1.00 70.56 203 ASP A O 1
ATOM 1638 N N . ASP A 1 204 ? 5.735 2.737 -5.685 1.00 70.56 204 ASP A N 1
ATOM 1639 C CA . ASP A 1 204 ? 4.281 2.682 -5.587 1.00 70.56 204 ASP A CA 1
ATOM 1640 C C . ASP A 1 204 ? 3.617 2.180 -6.849 1.00 70.56 204 ASP A C 1
ATOM 1642 O O . ASP A 1 204 ? 2.596 1.514 -6.748 1.00 70.56 204 ASP A O 1
ATOM 1646 N N . SER A 1 205 ? 4.215 2.393 -8.020 1.00 68.69 205 SER A N 1
ATOM 1647 C CA . SER A 1 205 ? 3.700 1.833 -9.268 1.00 68.69 205 SER A CA 1
ATOM 1648 C C . SER A 1 205 ? 3.689 0.306 -9.220 1.00 68.69 205 SER A C 1
ATOM 1650 O O . SER A 1 205 ? 2.721 -0.315 -9.661 1.00 68.69 205 SER A O 1
ATOM 1652 N N . PHE A 1 206 ? 4.727 -0.309 -8.642 1.00 75.19 206 PHE A N 1
ATOM 1653 C CA . PHE A 1 206 ? 4.737 -1.751 -8.418 1.00 75.19 206 PHE A CA 1
ATOM 1654 C C . PHE A 1 206 ? 3.740 -2.155 -7.333 1.00 75.19 206 PHE A C 1
ATOM 1656 O O . PHE A 1 206 ? 2.992 -3.105 -7.531 1.00 75.19 206 PHE A O 1
ATOM 1663 N N . SER A 1 207 ? 3.637 -1.410 -6.231 1.00 83.00 207 SER A N 1
ATOM 1664 C CA . SER A 1 207 ? 2.624 -1.686 -5.203 1.00 83.00 207 SER A CA 1
ATOM 1665 C C . SER A 1 207 ? 1.192 -1.620 -5.738 1.00 83.00 207 SER A C 1
ATOM 1667 O O . SER A 1 207 ? 0.382 -2.487 -5.419 1.00 83.00 207 SER A O 1
ATOM 1669 N N . TYR A 1 208 ? 0.877 -0.630 -6.575 1.00 74.81 208 TYR A N 1
ATOM 1670 C CA . TYR A 1 208 ? -0.408 -0.513 -7.261 1.00 74.81 208 TYR A CA 1
ATOM 1671 C C . TYR A 1 208 ? -0.630 -1.675 -8.214 1.00 74.81 208 TYR A C 1
ATOM 1673 O O . TYR A 1 208 ? -1.728 -2.221 -8.251 1.00 74.81 208 TYR A O 1
ATOM 1681 N N . LEU A 1 209 ? 0.402 -2.082 -8.955 1.00 74.75 209 LEU A N 1
ATOM 1682 C CA . LEU A 1 209 ? 0.333 -3.259 -9.809 1.00 74.75 209 LEU A CA 1
ATOM 1683 C C . LEU A 1 209 ? 0.018 -4.512 -8.983 1.00 74.75 209 LEU A C 1
ATOM 1685 O O . LEU A 1 209 ? -0.888 -5.251 -9.356 1.00 74.75 209 LEU A O 1
ATOM 1689 N N . LEU A 1 210 ? 0.683 -4.724 -7.844 1.00 82.62 210 LEU A N 1
ATOM 1690 C CA . LEU A 1 210 ? 0.397 -5.846 -6.946 1.00 82.62 210 LEU A CA 1
ATOM 1691 C C . LEU A 1 210 ? -1.023 -5.773 -6.366 1.00 82.62 210 LEU A C 1
ATOM 1693 O O . LEU A 1 210 ? -1.728 -6.781 -6.344 1.00 82.62 210 LEU A O 1
ATOM 1697 N N . GLN A 1 211 ? -1.462 -4.591 -5.928 1.00 83.56 211 GLN A N 1
ATOM 1698 C CA . GLN A 1 211 ? -2.806 -4.375 -5.393 1.00 83.56 211 GLN A CA 1
ATOM 1699 C C . GLN A 1 211 ? -3.887 -4.635 -6.450 1.00 83.56 211 GLN A C 1
ATOM 1701 O O . GLN A 1 211 ? -4.814 -5.401 -6.203 1.00 83.56 211 GLN A O 1
ATOM 1706 N N . TYR A 1 212 ? -3.779 -4.007 -7.622 1.00 77.31 212 TYR A N 1
ATOM 1707 C CA . TYR A 1 212 ? -4.777 -4.087 -8.693 1.00 77.31 212 TYR A CA 1
ATOM 1708 C C . TYR A 1 212 ? -4.926 -5.508 -9.236 1.00 77.31 212 TYR A C 1
ATOM 1710 O O . TYR A 1 212 ? -6.020 -5.935 -9.592 1.00 77.31 212 TYR A O 1
ATOM 1718 N N . ASN A 1 213 ? -3.825 -6.255 -9.256 1.00 76.44 213 ASN A N 1
ATOM 1719 C CA . ASN A 1 213 ? -3.811 -7.648 -9.674 1.00 76.44 213 ASN A CA 1
ATOM 1720 C C . ASN A 1 213 ? -4.205 -8.623 -8.547 1.00 76.44 213 ASN A C 1
ATOM 1722 O O . ASN A 1 213 ? -4.145 -9.830 -8.750 1.00 76.44 213 ASN A O 1
ATOM 1726 N N . GLY A 1 214 ? -4.603 -8.145 -7.363 1.00 82.19 214 GLY A N 1
ATOM 1727 C CA . GLY A 1 214 ? -5.022 -9.013 -6.255 1.00 82.19 214 GLY A CA 1
ATOM 1728 C C . GLY A 1 214 ? -3.887 -9.852 -5.658 1.00 82.19 214 GLY A C 1
ATOM 1729 O O . GLY A 1 214 ? -4.142 -10.809 -4.934 1.00 82.19 214 GLY A O 1
ATOM 1730 N N . ILE A 1 215 ? -2.626 -9.506 -5.933 1.00 87.75 215 ILE A N 1
ATOM 1731 C CA . ILE A 1 215 ? -1.459 -10.256 -5.447 1.00 87.75 215 ILE A CA 1
ATOM 1732 C C . ILE A 1 215 ? -1.334 -10.145 -3.934 1.00 87.75 215 ILE A C 1
ATOM 1734 O O . ILE A 1 215 ? -1.017 -11.121 -3.265 1.00 87.75 215 ILE A O 1
ATOM 1738 N N . ILE A 1 216 ? -1.599 -8.955 -3.393 1.00 91.00 216 ILE A N 1
ATOM 1739 C CA . ILE A 1 216 ? -1.542 -8.724 -1.947 1.00 91.00 216 ILE A CA 1
ATOM 1740 C C . ILE A 1 216 ? -2.628 -9.549 -1.254 1.00 91.00 216 ILE A C 1
ATOM 1742 O O . ILE A 1 216 ? -2.347 -10.209 -0.263 1.00 91.00 216 ILE A O 1
ATOM 1746 N N . GLU A 1 217 ? -3.839 -9.590 -1.811 1.00 91.56 217 GLU A N 1
ATOM 1747 C CA . GLU A 1 217 ? -4.920 -10.434 -1.293 1.00 91.56 217 GLU A CA 1
ATOM 1748 C C . GLU A 1 217 ? -4.558 -11.925 -1.349 1.00 91.56 217 GLU A C 1
ATOM 1750 O O . GLU A 1 217 ? -4.726 -12.634 -0.358 1.00 91.56 217 GLU A O 1
ATOM 1755 N N . ALA A 1 218 ? -3.991 -12.391 -2.466 1.00 90.56 218 ALA A N 1
ATOM 1756 C CA . ALA A 1 218 ? -3.517 -13.765 -2.602 1.00 90.56 218 ALA A CA 1
ATOM 1757 C C . ALA A 1 218 ? -2.403 -14.104 -1.594 1.00 90.56 218 ALA A C 1
ATOM 1759 O O . ALA A 1 218 ? -2.380 -15.209 -1.053 1.00 90.56 218 ALA A O 1
ATOM 1760 N N . GLU A 1 219 ? -1.506 -13.160 -1.299 1.00 92.00 219 GLU A N 1
ATOM 1761 C CA . GLU A 1 219 ? -0.464 -13.348 -0.288 1.00 92.00 219 GLU A CA 1
ATOM 1762 C C . GLU A 1 219 ? -1.049 -13.437 1.126 1.00 92.00 219 GLU A C 1
ATOM 1764 O O . GLU A 1 219 ? -0.642 -14.306 1.897 1.00 92.00 219 GLU A O 1
ATOM 1769 N N . ILE A 1 220 ? -2.054 -12.620 1.461 1.00 94.75 220 ILE A N 1
ATOM 1770 C CA . ILE A 1 220 ? -2.775 -12.744 2.738 1.00 94.75 220 ILE A CA 1
ATOM 1771 C C . ILE A 1 220 ? -3.464 -14.108 2.844 1.00 94.75 220 ILE A C 1
ATOM 1773 O O . ILE A 1 220 ? -3.279 -14.803 3.842 1.00 94.75 220 ILE A O 1
ATOM 1777 N N . GLN A 1 221 ? -4.153 -14.564 1.796 1.00 93.12 221 GLN A N 1
ATOM 1778 C CA . GLN A 1 221 ? -4.754 -15.904 1.771 1.00 93.12 221 GLN A CA 1
ATOM 1779 C C . GLN A 1 221 ? -3.704 -17.015 1.935 1.00 93.12 221 GLN A C 1
ATOM 1781 O O . GLN A 1 221 ? -3.943 -18.003 2.632 1.00 93.12 221 GLN A O 1
ATOM 1786 N N . ARG A 1 222 ? -2.516 -16.855 1.336 1.00 91.38 222 ARG A N 1
ATOM 1787 C CA . ARG A 1 222 ? -1.400 -17.795 1.498 1.00 91.38 222 ARG A CA 1
ATOM 1788 C C . ARG A 1 222 ? -0.910 -17.840 2.947 1.00 91.38 222 ARG A C 1
ATOM 1790 O O . ARG A 1 222 ? -0.710 -18.936 3.468 1.00 91.38 222 ARG A O 1
ATOM 1797 N N . LEU A 1 223 ? -0.738 -16.687 3.597 1.00 92.56 223 LEU A N 1
ATOM 1798 C CA . LEU A 1 223 ? -0.350 -16.590 5.013 1.00 92.56 223 LEU A CA 1
ATOM 1799 C C . LEU A 1 223 ? -1.405 -17.189 5.955 1.00 92.56 223 LEU A C 1
ATOM 1801 O O . LEU A 1 223 ? -1.064 -17.714 7.011 1.00 92.56 223 LEU A O 1
ATOM 1805 N N . GLN A 1 224 ? -2.676 -17.142 5.567 1.00 93.00 224 GLN A N 1
ATOM 1806 C CA . GLN A 1 224 ? -3.785 -17.705 6.339 1.00 93.00 224 GLN A CA 1
ATOM 1807 C C . GLN A 1 224 ? -3.978 -19.209 6.119 1.00 93.00 224 GLN A C 1
ATOM 1809 O O . GLN A 1 224 ? -4.714 -19.842 6.871 1.00 93.00 224 GLN A O 1
ATOM 1814 N N . SER A 1 225 ? -3.335 -19.789 5.104 1.00 91.31 225 SER A N 1
ATOM 1815 C CA . SER A 1 225 ? -3.452 -21.217 4.812 1.00 91.31 225 SER A CA 1
ATOM 1816 C C . SER A 1 225 ? -2.782 -22.090 5.879 1.00 91.31 225 SER A C 1
ATOM 1818 O O . SER A 1 225 ? -1.769 -21.709 6.462 1.00 91.31 225 SER A O 1
ATOM 1820 N N . ASP A 1 226 ? -3.281 -23.319 6.054 1.00 77.94 226 ASP A N 1
ATOM 1821 C CA . ASP A 1 226 ? -2.736 -24.315 6.998 1.00 77.94 226 ASP A CA 1
ATOM 1822 C C . ASP A 1 226 ? -1.264 -24.692 6.735 1.00 77.94 226 ASP A C 1
ATOM 1824 O O . ASP A 1 226 ? -0.623 -25.344 7.557 1.00 77.94 226 ASP A O 1
ATOM 1828 N N . ALA A 1 227 ? -0.726 -24.324 5.569 1.00 76.56 227 ALA A N 1
ATOM 1829 C CA . ALA A 1 227 ? 0.663 -24.566 5.196 1.00 76.56 227 ALA A CA 1
ATOM 1830 C C . ALA A 1 227 ? 1.626 -23.464 5.677 1.00 76.56 227 ALA A C 1
ATOM 1832 O O . ALA A 1 227 ? 2.840 -23.649 5.582 1.00 76.56 227 ALA A O 1
ATOM 1833 N N . ALA A 1 228 ? 1.116 -22.319 6.137 1.00 81.00 228 ALA A N 1
ATOM 1834 C CA . ALA A 1 228 ? 1.942 -21.234 6.648 1.00 81.00 228 ALA A CA 1
ATOM 1835 C C . ALA A 1 228 ? 2.453 -21.550 8.059 1.00 81.00 228 ALA A C 1
ATOM 1837 O O . ALA A 1 228 ? 1.719 -22.095 8.881 1.00 81.00 228 ALA A O 1
ATOM 1838 N N . ASP A 1 229 ? 3.702 -21.174 8.344 1.00 84.94 229 ASP A N 1
ATOM 1839 C CA . ASP A 1 229 ? 4.257 -21.253 9.694 1.00 84.94 229 ASP A CA 1
ATOM 1840 C C . ASP A 1 229 ? 3.539 -20.234 10.599 1.00 84.94 229 ASP A C 1
ATOM 1842 O O . ASP A 1 229 ? 3.701 -19.026 10.382 1.00 84.94 229 ASP A O 1
ATOM 1846 N N . PRO A 1 230 ? 2.741 -20.675 11.595 1.00 80.00 230 PRO A N 1
ATOM 1847 C CA . PRO A 1 230 ? 1.972 -19.772 12.444 1.00 80.00 230 PRO A CA 1
ATOM 1848 C C . PRO A 1 230 ? 2.837 -18.747 13.180 1.00 80.00 230 PRO A C 1
ATOM 1850 O O . PRO A 1 230 ? 2.358 -17.640 13.431 1.00 80.00 230 PRO A O 1
ATOM 1853 N N . ASP A 1 231 ? 4.094 -19.094 13.475 1.00 81.12 231 ASP A N 1
ATOM 1854 C CA . ASP A 1 231 ? 5.027 -18.231 14.199 1.00 81.12 231 ASP A CA 1
ATOM 1855 C C . ASP A 1 231 ? 5.563 -17.096 13.306 1.00 81.12 231 ASP A C 1
ATOM 1857 O O . ASP A 1 231 ? 5.921 -16.029 13.807 1.00 81.12 231 ASP A O 1
ATOM 1861 N N . GLU A 1 232 ? 5.562 -17.268 11.977 1.00 88.69 232 GLU A N 1
ATOM 1862 C CA . GLU A 1 232 ? 5.975 -16.221 11.032 1.00 88.69 232 GLU A CA 1
ATOM 1863 C C . GLU A 1 232 ? 4.826 -15.302 10.601 1.00 88.69 232 GLU A C 1
ATOM 1865 O O . GLU A 1 232 ? 5.076 -14.151 10.234 1.00 88.69 232 GLU A O 1
ATOM 1870 N N . VAL A 1 233 ? 3.570 -15.769 10.626 1.00 93.12 233 VAL A N 1
ATOM 1871 C CA . VAL A 1 233 ? 2.422 -15.011 10.085 1.00 93.12 233 VAL A CA 1
ATOM 1872 C C . VAL A 1 233 ? 2.298 -13.630 10.731 1.00 93.12 233 VAL A C 1
ATOM 1874 O O . VAL A 1 233 ? 2.149 -12.635 10.022 1.00 93.12 233 VAL A O 1
ATOM 1877 N N . GLY A 1 234 ? 2.440 -13.543 12.057 1.00 91.81 234 GLY A N 1
ATOM 1878 C CA . GLY A 1 234 ? 2.395 -12.267 12.777 1.00 91.81 234 GLY A CA 1
ATOM 1879 C C . GLY A 1 234 ? 3.481 -11.290 12.315 1.00 91.81 234 GLY A C 1
ATOM 1880 O O . GLY A 1 234 ? 3.190 -10.125 12.050 1.00 91.81 234 GLY A O 1
ATOM 1881 N N . THR A 1 235 ? 4.718 -11.766 12.134 1.00 92.75 235 THR A N 1
ATOM 1882 C CA . THR A 1 235 ? 5.821 -10.952 11.599 1.00 92.75 235 THR A CA 1
ATOM 1883 C C . THR A 1 235 ? 5.545 -10.511 10.164 1.00 92.75 235 THR A C 1
ATOM 1885 O O . THR A 1 235 ? 5.799 -9.361 9.819 1.00 92.75 235 THR A O 1
ATOM 1888 N N . ARG A 1 236 ? 4.970 -11.377 9.323 1.00 95.19 236 ARG A N 1
ATOM 1889 C CA . ARG A 1 236 ? 4.617 -11.022 7.940 1.00 95.19 236 ARG A CA 1
ATOM 1890 C C . ARG A 1 236 ? 3.519 -9.960 7.897 1.00 95.19 236 ARG A C 1
ATOM 1892 O O . ARG A 1 236 ? 3.648 -9.011 7.127 1.00 95.19 236 ARG A O 1
ATOM 1899 N N . TYR A 1 237 ? 2.494 -10.058 8.745 1.00 96.31 237 TYR A N 1
ATOM 1900 C CA . TYR A 1 237 ? 1.484 -9.004 8.885 1.00 96.31 237 TYR A CA 1
ATOM 1901 C C . TYR A 1 237 ? 2.088 -7.694 9.370 1.00 96.31 237 TYR A C 1
ATOM 1903 O O . TYR A 1 237 ? 1.799 -6.651 8.788 1.00 96.31 237 TYR A O 1
ATOM 1911 N N . GLN A 1 238 ? 2.971 -7.738 10.369 1.00 95.44 238 GLN A N 1
ATOM 1912 C CA . GLN A 1 238 ? 3.699 -6.556 10.818 1.00 95.44 238 GLN A CA 1
ATOM 1913 C C . GLN A 1 238 ? 4.456 -5.894 9.664 1.00 95.44 238 GLN A C 1
ATOM 1915 O O . GLN A 1 238 ? 4.350 -4.677 9.492 1.00 95.44 238 GLN A O 1
ATOM 1920 N N . THR A 1 239 ? 5.201 -6.679 8.876 1.00 94.88 239 THR A N 1
ATOM 1921 C CA . THR A 1 239 ? 5.965 -6.177 7.730 1.00 94.88 239 THR A CA 1
ATOM 1922 C C . THR A 1 239 ? 5.052 -5.538 6.692 1.00 94.88 239 THR A C 1
ATOM 1924 O O . THR A 1 239 ? 5.322 -4.419 6.276 1.00 94.88 239 THR A O 1
ATOM 1927 N N . LEU A 1 240 ? 3.953 -6.194 6.313 1.00 95.75 240 LEU A N 1
ATOM 1928 C CA . LEU A 1 240 ? 3.034 -5.687 5.289 1.00 95.75 240 LEU A CA 1
ATOM 1929 C C . LEU A 1 240 ? 2.258 -4.440 5.747 1.00 95.75 240 LEU A C 1
ATOM 1931 O O . LEU A 1 240 ? 2.134 -3.472 4.998 1.00 95.75 240 LEU A O 1
ATOM 1935 N N . LEU A 1 241 ? 1.783 -4.418 6.995 1.00 96.25 241 LEU A N 1
ATOM 1936 C CA . LEU A 1 241 ? 1.079 -3.268 7.576 1.00 96.25 241 LEU A CA 1
ATOM 1937 C C . LEU A 1 241 ? 2.030 -2.109 7.908 1.00 96.25 241 LEU A C 1
ATOM 1939 O O . LEU A 1 241 ? 1.610 -0.958 7.966 1.00 96.25 241 LEU A O 1
ATOM 1943 N N . SER A 1 242 ? 3.323 -2.376 8.090 1.00 93.12 242 SER A N 1
ATOM 1944 C CA . SER A 1 242 ? 4.360 -1.346 8.272 1.00 93.12 242 SER A CA 1
ATOM 1945 C C . SER A 1 242 ? 5.197 -1.095 7.029 1.00 93.12 242 SER A C 1
ATOM 1947 O O . SER A 1 242 ? 6.226 -0.431 7.115 1.00 93.12 242 SER A O 1
ATOM 1949 N N . HIS A 1 243 ? 4.760 -1.605 5.884 1.00 92.50 243 HIS A N 1
ATOM 1950 C CA . HIS A 1 243 ? 5.500 -1.508 4.642 1.00 92.50 243 HIS A CA 1
ATOM 1951 C C . HIS A 1 243 ? 5.607 -0.050 4.187 1.00 92.50 243 HIS A C 1
ATOM 1953 O O . HIS A 1 243 ? 4.615 0.667 4.193 1.00 92.50 243 HIS A O 1
ATOM 1959 N N . GLU A 1 244 ? 6.770 0.398 3.720 1.00 86.38 244 GLU A N 1
ATOM 1960 C CA . GLU A 1 244 ? 7.005 1.802 3.326 1.00 86.38 244 GLU A CA 1
ATOM 1961 C C . GLU A 1 244 ? 6.011 2.318 2.255 1.00 86.38 244 GLU A C 1
ATOM 1963 O O . GLU A 1 244 ? 5.690 3.505 2.196 1.00 86.38 244 GLU A O 1
ATOM 1968 N N . SER A 1 245 ? 5.450 1.422 1.433 1.00 86.44 245 SER A N 1
ATOM 1969 C CA . SER A 1 245 ? 4.405 1.767 0.460 1.00 86.44 245 SER A CA 1
ATOM 1970 C C . SER A 1 245 ? 3.000 1.694 1.065 1.00 86.44 245 SER A C 1
ATOM 1972 O O . SER A 1 245 ? 2.498 0.616 1.391 1.00 86.44 245 SER A O 1
ATOM 1974 N N . LYS A 1 246 ? 2.327 2.849 1.129 1.00 88.75 246 LYS A N 1
ATOM 1975 C CA . LYS A 1 246 ? 0.943 2.994 1.620 1.00 88.75 246 LYS A CA 1
ATOM 1976 C C . LYS A 1 246 ? -0.075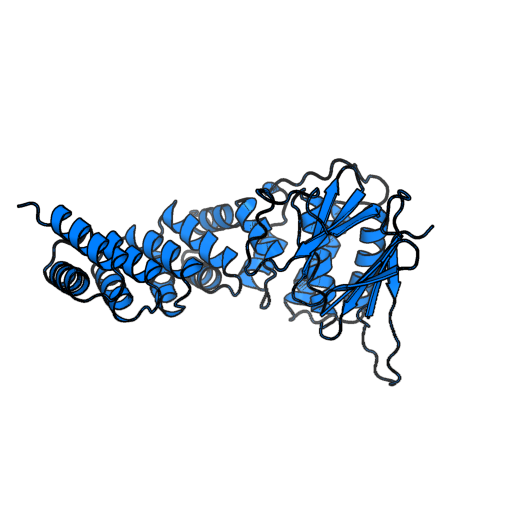 2.150 0.840 1.00 88.75 246 LYS A C 1
ATOM 1978 O O . LYS A 1 246 ? -0.935 1.566 1.496 1.00 88.75 246 LYS A O 1
ATOM 1983 N N . PRO A 1 247 ? 0.002 2.019 -0.505 1.00 87.62 247 PRO A N 1
ATOM 1984 C CA . PRO A 1 247 ? -0.814 1.050 -1.236 1.00 87.62 247 PRO A CA 1
ATOM 1985 C C . PRO A 1 247 ? -0.715 -0.380 -0.689 1.00 87.62 247 PRO A C 1
ATOM 1987 O O . PRO A 1 247 ? -1.742 -1.038 -0.552 1.00 87.62 247 PRO A O 1
ATOM 1990 N N . VAL A 1 248 ? 0.483 -0.844 -0.300 1.00 92.81 248 VAL A N 1
ATOM 1991 C CA . VAL A 1 248 ? 0.647 -2.178 0.308 1.00 92.81 248 VAL A CA 1
ATOM 1992 C C . VAL A 1 248 ? -0.032 -2.249 1.669 1.00 92.81 248 VAL A C 1
ATOM 1994 O O . VAL A 1 248 ? -0.796 -3.184 1.906 1.00 92.81 248 VAL A O 1
ATOM 1997 N N . GLN A 1 249 ? 0.181 -1.249 2.531 1.00 95.00 249 GLN A N 1
ATOM 1998 C CA . GLN A 1 249 ? -0.461 -1.196 3.851 1.00 95.00 249 GLN A CA 1
ATOM 1999 C C . GLN A 1 249 ? -1.992 -1.224 3.723 1.00 95.00 249 GLN A C 1
ATOM 2001 O O . GLN A 1 249 ? -2.660 -2.054 4.338 1.00 95.00 249 GLN A O 1
ATOM 2006 N N . ARG A 1 250 ? -2.546 -0.361 2.860 1.00 94.38 250 ARG A N 1
ATOM 2007 C CA . ARG A 1 250 ? -3.984 -0.270 2.584 1.00 94.38 250 ARG A CA 1
ATOM 2008 C C . ARG A 1 250 ? -4.538 -1.576 2.028 1.00 94.38 250 ARG A C 1
ATOM 2010 O O . ARG A 1 250 ? -5.547 -2.062 2.524 1.00 94.38 250 ARG A O 1
ATOM 2017 N N . ALA A 1 251 ? -3.908 -2.139 0.998 1.00 94.19 251 ALA A N 1
ATOM 2018 C CA . ALA A 1 251 ? -4.359 -3.384 0.382 1.00 94.19 251 ALA A CA 1
ATOM 2019 C C . ALA A 1 251 ? -4.316 -4.558 1.368 1.00 94.19 251 ALA A C 1
ATOM 2021 O O . ALA A 1 251 ? -5.225 -5.381 1.374 1.00 94.19 251 ALA A O 1
ATOM 2022 N N . THR A 1 252 ? -3.304 -4.589 2.236 1.00 97.38 252 THR A N 1
ATOM 2023 C CA . THR A 1 252 ? -3.183 -5.579 3.311 1.00 97.38 252 THR A CA 1
ATOM 2024 C C . THR A 1 252 ? -4.333 -5.461 4.304 1.00 97.38 252 THR A C 1
ATOM 2026 O O . THR A 1 252 ? -4.995 -6.455 4.586 1.00 97.38 252 THR A O 1
ATOM 2029 N N . ALA A 1 253 ? -4.617 -4.251 4.793 1.00 98.00 253 ALA A N 1
ATOM 2030 C CA . ALA A 1 253 ? -5.733 -4.014 5.704 1.00 98.00 253 ALA A CA 1
ATOM 2031 C C . ALA A 1 253 ? -7.085 -4.377 5.066 1.00 98.00 253 ALA A C 1
ATOM 2033 O O . ALA A 1 253 ? -7.891 -5.060 5.685 1.00 98.00 253 ALA A O 1
ATOM 2034 N N . LEU A 1 254 ? -7.311 -4.013 3.799 1.00 96.88 254 LEU A N 1
ATOM 2035 C CA . LEU A 1 254 ? -8.533 -4.383 3.074 1.00 96.88 254 LEU A CA 1
ATOM 2036 C C . LEU A 1 254 ? -8.674 -5.902 2.893 1.00 96.88 254 LEU A C 1
ATOM 2038 O O . LEU A 1 254 ? -9.771 -6.433 3.058 1.00 96.88 254 LEU A O 1
ATOM 2042 N N . ALA A 1 255 ? -7.584 -6.604 2.576 1.00 97.06 255 ALA A N 1
ATOM 2043 C CA . ALA A 1 255 ? -7.586 -8.061 2.474 1.00 97.06 255 ALA A CA 1
ATOM 2044 C C . ALA A 1 255 ? -7.892 -8.719 3.829 1.00 97.06 255 ALA A C 1
ATOM 2046 O O . ALA A 1 255 ? -8.696 -9.644 3.884 1.00 97.06 255 ALA A O 1
ATOM 2047 N N . LEU A 1 256 ? -7.323 -8.198 4.922 1.00 97.81 256 LEU A N 1
ATOM 2048 C CA . LEU A 1 256 ? -7.612 -8.652 6.284 1.00 97.81 256 LEU A CA 1
ATOM 2049 C C . LEU A 1 256 ? -9.040 -8.318 6.728 1.00 97.81 256 LEU A C 1
ATOM 2051 O O . LEU A 1 256 ? -9.641 -9.115 7.424 1.00 97.81 256 LEU A O 1
ATOM 2055 N N . ARG A 1 257 ? -9.630 -7.201 6.299 1.00 97.00 257 ARG A N 1
ATOM 2056 C CA . ARG A 1 257 ? -11.055 -6.924 6.545 1.00 97.00 257 ARG A CA 1
ATOM 2057 C C . ARG A 1 257 ? -11.948 -7.949 5.841 1.00 97.00 257 ARG A C 1
ATOM 2059 O O . ARG A 1 257 ? -12.916 -8.433 6.408 1.00 97.00 257 ARG A O 1
ATOM 2066 N N . ASN A 1 258 ? -11.621 -8.287 4.593 1.00 95.62 258 ASN A N 1
ATOM 2067 C CA . ASN A 1 258 ? -12.402 -9.240 3.803 1.00 95.62 258 ASN A CA 1
ATOM 2068 C C . ASN A 1 258 ? -12.207 -10.695 4.264 1.00 95.62 258 ASN A C 1
ATOM 2070 O O . ASN A 1 258 ? -13.109 -11.514 4.093 1.00 95.62 258 ASN A O 1
ATOM 2074 N N . ASN A 1 259 ? -11.037 -11.019 4.821 1.00 94.81 259 ASN A N 1
ATOM 2075 C CA . ASN A 1 259 ? -10.739 -12.310 5.427 1.00 94.81 259 ASN A CA 1
ATOM 2076 C C . ASN A 1 259 ? -10.053 -12.112 6.792 1.00 94.81 259 ASN A C 1
ATOM 2078 O O . ASN A 1 259 ? -8.817 -12.133 6.857 1.00 94.81 259 ASN A O 1
ATOM 2082 N N . PRO A 1 260 ? -10.836 -11.883 7.864 1.00 95.12 260 PRO A N 1
ATOM 2083 C CA . PRO A 1 260 ? -10.311 -11.536 9.182 1.00 95.12 260 PRO A CA 1
ATOM 2084 C C . PRO A 1 260 ? -9.357 -12.583 9.756 1.00 95.12 260 PRO A C 1
ATOM 2086 O O . PRO A 1 260 ? -9.668 -13.771 9.823 1.00 95.12 260 PRO A O 1
ATOM 2089 N N . ASP A 1 261 ? -8.210 -12.113 10.254 1.00 94.62 261 ASP A N 1
ATOM 2090 C CA . ASP A 1 261 ? -7.276 -12.901 11.059 1.00 94.62 261 ASP A CA 1
ATOM 2091 C C . ASP A 1 261 ? -6.820 -12.127 12.305 1.00 94.62 261 ASP A C 1
ATOM 2093 O O . ASP A 1 261 ? -6.116 -11.119 12.210 1.00 94.62 261 ASP A O 1
ATOM 2097 N N . GLU A 1 262 ? -7.205 -12.615 13.488 1.00 92.56 262 GLU A N 1
ATOM 2098 C CA . GLU A 1 262 ? -6.969 -11.947 14.776 1.00 92.56 262 GLU A CA 1
ATOM 2099 C C . GLU A 1 262 ? -5.472 -11.754 15.070 1.00 92.56 262 GLU A C 1
ATOM 2101 O O . GLU A 1 262 ? -5.085 -10.807 15.758 1.00 92.56 262 GLU A O 1
ATOM 2106 N N . ARG A 1 263 ? -4.597 -12.580 14.472 1.00 93.44 263 ARG A N 1
ATOM 2107 C CA . ARG A 1 263 ? -3.133 -12.439 14.578 1.00 93.44 263 ARG A CA 1
ATOM 2108 C C . ARG A 1 263 ? -2.623 -11.096 14.040 1.00 93.44 263 ARG A C 1
ATOM 2110 O O . ARG A 1 263 ? -1.506 -10.700 14.364 1.00 93.44 263 ARG A O 1
ATOM 2117 N N . ALA A 1 264 ? -3.409 -10.397 13.220 1.00 95.81 264 ALA A N 1
ATOM 2118 C CA . ALA A 1 264 ? -3.077 -9.073 12.702 1.00 95.81 264 ALA A CA 1
ATOM 2119 C C . ALA A 1 264 ? -3.531 -7.915 13.610 1.00 95.81 264 ALA A C 1
ATOM 2121 O O . ALA A 1 264 ? -3.118 -6.781 13.367 1.00 95.81 264 ALA A O 1
ATOM 2122 N N . ASN A 1 265 ? -4.366 -8.162 14.628 1.00 95.00 265 ASN A N 1
ATOM 2123 C CA . ASN A 1 265 ? -5.106 -7.110 15.334 1.00 95.00 265 ASN A CA 1
ATOM 2124 C C . ASN A 1 265 ? -4.188 -6.048 15.969 1.00 95.00 265 ASN A C 1
ATOM 2126 O O . ASN A 1 265 ? -4.373 -4.851 15.754 1.00 95.00 265 ASN A O 1
ATOM 2130 N N . GLU A 1 266 ? -3.128 -6.471 16.666 1.00 94.62 266 GLU A N 1
ATOM 2131 C CA . GLU A 1 266 ? -2.130 -5.552 17.239 1.00 94.62 266 GLU A CA 1
ATOM 2132 C C . GLU A 1 266 ? -1.532 -4.620 16.170 1.00 94.62 266 GLU A C 1
ATOM 2134 O O . GLU A 1 266 ? -1.427 -3.402 16.354 1.00 94.62 266 GLU A O 1
ATOM 2139 N N . TRP A 1 267 ? -1.180 -5.185 15.015 1.00 96.50 267 TRP A N 1
ATOM 2140 C CA . TRP A 1 267 ? -0.539 -4.456 13.930 1.00 96.50 267 TRP A CA 1
ATOM 2141 C C . TRP A 1 267 ? -1.506 -3.520 13.210 1.00 96.50 267 TRP A C 1
ATOM 2143 O O . TRP A 1 267 ? -1.118 -2.386 12.917 1.00 96.50 267 TRP A O 1
ATOM 2153 N N . LEU A 1 268 ? -2.755 -3.939 12.997 1.00 97.75 268 LEU A N 1
ATOM 2154 C CA . LEU A 1 268 ? -3.823 -3.101 12.446 1.00 97.75 268 LEU A CA 1
ATOM 2155 C C . LEU A 1 268 ? -4.068 -1.883 13.341 1.00 97.75 268 LEU A C 1
ATOM 2157 O O . LEU A 1 268 ? -3.974 -0.744 12.879 1.00 97.75 268 LEU A O 1
ATOM 2161 N N . LEU A 1 269 ? -4.261 -2.102 14.645 1.00 96.69 269 LEU A N 1
ATOM 2162 C CA . LEU A 1 269 ? -4.478 -1.017 15.599 1.00 96.69 269 LEU A CA 1
ATOM 2163 C C . LEU A 1 269 ? -3.272 -0.081 15.685 1.00 96.69 269 LEU A C 1
ATOM 2165 O O . LEU A 1 269 ? -3.449 1.129 15.831 1.00 96.69 269 LEU A O 1
ATOM 2169 N N . SER A 1 270 ? -2.041 -0.590 15.569 1.00 95.94 270 SER A N 1
ATOM 2170 C CA . SER A 1 270 ? -0.834 0.249 15.608 1.00 95.94 270 SER A CA 1
ATOM 2171 C C . SER A 1 270 ? -0.772 1.291 14.480 1.00 95.94 270 SER A C 1
ATOM 2173 O O . SER A 1 270 ? -0.039 2.272 14.598 1.00 95.94 270 SER A O 1
ATOM 2175 N N . ARG A 1 271 ? -1.538 1.120 13.390 1.00 96.25 271 ARG A N 1
ATOM 2176 C CA . ARG A 1 271 ? -1.532 2.060 12.255 1.00 96.25 271 ARG A CA 1
ATOM 2177 C C . ARG A 1 271 ? -2.113 3.421 12.590 1.00 96.25 271 ARG A C 1
ATOM 2179 O O . ARG A 1 271 ? -1.715 4.395 11.953 1.00 96.25 271 ARG A O 1
ATOM 2186 N N . ARG A 1 272 ? -2.971 3.512 13.612 1.00 94.62 272 ARG A N 1
ATOM 2187 C CA . ARG A 1 272 ? -3.586 4.769 14.076 1.00 94.62 272 ARG A CA 1
ATOM 2188 C C . ARG A 1 272 ? -2.564 5.879 14.341 1.00 94.62 272 ARG A C 1
ATOM 2190 O O . ARG A 1 272 ? -2.841 7.044 14.095 1.00 94.62 272 ARG A O 1
ATOM 2197 N N . TRP A 1 273 ? -1.347 5.506 14.739 1.00 94.12 273 TRP A N 1
ATOM 2198 C CA . TRP A 1 273 ? -0.253 6.433 15.037 1.00 94.12 273 TRP A CA 1
ATOM 2199 C C . TRP A 1 273 ? 0.394 7.084 13.814 1.00 94.12 273 TRP A C 1
ATOM 2201 O O . TRP A 1 273 ? 1.184 8.010 13.967 1.00 94.12 273 TRP A O 1
ATOM 2211 N N . THR A 1 274 ? 0.094 6.606 12.605 1.00 89.69 274 THR A N 1
ATOM 2212 C CA . THR A 1 274 ? 0.609 7.223 11.375 1.00 89.69 274 THR A CA 1
ATOM 2213 C C . THR A 1 274 ? -0.113 8.526 11.033 1.00 89.69 274 THR A C 1
ATOM 2215 O O . THR A 1 274 ? 0.470 9.354 10.342 1.00 89.69 274 THR A O 1
ATOM 2218 N N . ASP A 1 275 ? -1.353 8.702 11.512 1.00 82.44 275 ASP A N 1
ATOM 2219 C CA . ASP A 1 275 ? -2.257 9.817 11.186 1.00 82.44 275 ASP A CA 1
ATOM 2220 C C . ASP A 1 275 ? -2.372 10.071 9.665 1.00 82.44 275 ASP A C 1
ATOM 2222 O O . ASP A 1 275 ? -2.454 11.202 9.208 1.00 82.44 275 ASP A O 1
ATOM 2226 N N . ILE A 1 276 ? -2.346 9.008 8.846 1.00 91.06 276 ILE A N 1
ATOM 2227 C CA . ILE A 1 276 ? -2.560 9.079 7.390 1.00 91.06 276 ILE A CA 1
ATOM 2228 C C . ILE A 1 276 ? -3.903 8.413 7.066 1.00 91.06 276 ILE A C 1
ATOM 2230 O O . ILE A 1 276 ? -3.973 7.181 7.126 1.00 91.06 276 ILE A O 1
ATOM 2234 N N . PRO A 1 277 ? -4.953 9.158 6.664 1.00 94.19 277 PRO A N 1
ATOM 2235 C CA . PRO A 1 277 ? -6.301 8.602 6.494 1.00 94.19 277 PRO A CA 1
ATOM 2236 C C . PRO A 1 277 ? -6.368 7.352 5.609 1.00 94.19 277 PRO A C 1
ATOM 2238 O O . PRO A 1 277 ? -6.951 6.346 6.002 1.00 94.19 277 PRO A O 1
ATOM 2241 N N . THR A 1 278 ? -5.660 7.353 4.473 1.00 91.56 278 THR A N 1
ATOM 2242 C CA . THR A 1 278 ? -5.644 6.232 3.512 1.00 91.56 278 THR A CA 1
ATOM 2243 C C . THR A 1 278 ? -5.040 4.931 4.048 1.00 91.56 278 THR A C 1
ATOM 2245 O O . THR A 1 278 ? -5.227 3.880 3.434 1.00 91.56 278 THR A O 1
ATOM 2248 N N . VAL A 1 279 ? -4.321 4.990 5.170 1.00 95.00 279 VAL A N 1
ATOM 2249 C CA . VAL A 1 279 ? -3.752 3.838 5.884 1.00 95.00 279 VAL A CA 1
ATOM 2250 C C . VAL A 1 279 ? -4.576 3.523 7.130 1.00 95.00 279 VAL A C 1
ATOM 2252 O O . VAL A 1 279 ? -4.904 2.361 7.375 1.00 95.00 279 VAL A O 1
ATOM 2255 N N . VAL A 1 280 ? -4.908 4.550 7.917 1.00 97.62 280 VAL A N 1
ATOM 2256 C CA . VAL A 1 280 ? -5.576 4.400 9.213 1.00 97.62 280 VAL A CA 1
ATOM 2257 C C . VAL A 1 280 ? -6.988 3.856 9.044 1.00 97.62 280 VAL A C 1
ATOM 2259 O O . VAL A 1 280 ? -7.315 2.865 9.688 1.00 97.62 280 VAL A O 1
ATOM 2262 N N . VAL A 1 281 ? -7.797 4.445 8.156 1.00 98.06 281 VAL A N 1
ATOM 2263 C CA . VAL A 1 281 ? -9.214 4.079 7.989 1.00 98.06 281 VAL A CA 1
ATOM 2264 C C . VAL A 1 281 ? -9.379 2.591 7.649 1.00 98.06 281 VAL A C 1
ATOM 2266 O O . VAL A 1 281 ? -10.001 1.887 8.443 1.00 98.06 281 VAL A O 1
ATOM 2269 N N . PRO A 1 282 ? -8.742 2.045 6.589 1.00 97.88 282 PRO A N 1
ATOM 2270 C CA . PRO A 1 282 ? -8.843 0.616 6.286 1.00 97.88 282 PRO A CA 1
ATOM 2271 C C . PRO A 1 282 ? -8.346 -0.289 7.418 1.00 97.88 282 PRO A C 1
ATOM 2273 O O . PRO A 1 282 ? -8.848 -1.396 7.589 1.00 97.88 282 PRO A O 1
ATOM 2276 N N . SER A 1 283 ? -7.344 0.162 8.181 1.00 98.19 283 SER A N 1
ATOM 2277 C CA . SER A 1 283 ? -6.777 -0.625 9.281 1.00 98.19 283 SER A CA 1
ATOM 2278 C C . SER A 1 283 ? -7.716 -0.693 10.482 1.00 98.19 283 SER A C 1
ATOM 2280 O O . SER A 1 283 ? -7.845 -1.755 11.085 1.00 98.19 283 SER A O 1
ATOM 2282 N N . LEU A 1 284 ? -8.391 0.412 10.816 1.00 98.06 284 LEU A N 1
ATOM 2283 C CA . LEU A 1 284 ? -9.408 0.431 11.867 1.00 98.06 284 LEU A CA 1
ATOM 2284 C C . LEU A 1 284 ? -10.628 -0.398 11.473 1.00 98.06 284 LEU A C 1
ATOM 2286 O O . LEU A 1 284 ? -11.097 -1.186 12.286 1.00 98.06 284 LEU A O 1
ATOM 2290 N N . GLU A 1 285 ? -11.097 -0.277 10.228 1.00 98.25 285 GLU A N 1
ATOM 2291 C CA . GLU A 1 285 ? -12.197 -1.101 9.712 1.00 98.25 285 GLU A CA 1
ATOM 2292 C C . GLU A 1 285 ? -11.868 -2.596 9.804 1.00 98.25 285 GLU A C 1
ATOM 2294 O O . GLU A 1 285 ? -12.686 -3.378 10.270 1.00 98.25 285 GLU A O 1
ATOM 2299 N N . ALA A 1 286 ? -10.653 -2.999 9.416 1.00 98.19 286 ALA A N 1
ATOM 2300 C CA . ALA A 1 286 ? -10.214 -4.387 9.529 1.00 98.19 286 ALA A CA 1
ATOM 2301 C C . ALA A 1 286 ? -10.107 -4.863 10.987 1.00 98.19 286 ALA A C 1
ATOM 2303 O O . ALA A 1 286 ? -10.448 -6.003 11.287 1.00 98.19 286 ALA A O 1
ATOM 2304 N N . ALA A 1 287 ? -9.635 -4.009 11.902 1.00 97.75 287 ALA A N 1
ATOM 2305 C CA . ALA A 1 287 ? -9.560 -4.346 13.324 1.00 97.75 287 ALA A CA 1
ATOM 2306 C C . ALA A 1 287 ? -10.953 -4.476 13.966 1.00 97.75 287 ALA A C 1
ATOM 2308 O O . ALA A 1 287 ? -11.147 -5.305 14.853 1.00 97.75 287 ALA A O 1
ATOM 2309 N N . ALA A 1 288 ? -11.931 -3.693 13.500 1.00 96.81 288 ALA A N 1
ATOM 2310 C CA . ALA A 1 288 ? -13.305 -3.712 14.000 1.00 96.81 288 ALA A CA 1
ATOM 2311 C C . ALA A 1 288 ? -14.059 -5.023 13.717 1.00 96.81 288 ALA A C 1
ATOM 2313 O O . ALA A 1 288 ? -15.061 -5.292 14.376 1.00 96.81 288 ALA A O 1
ATOM 2314 N N . GLU A 1 289 ? -13.540 -5.878 12.830 1.00 96.62 289 GLU A N 1
ATOM 2315 C CA . GLU A 1 289 ? -14.019 -7.257 12.647 1.00 96.62 289 GLU A CA 1
ATOM 2316 C C . GLU A 1 289 ? -13.806 -8.133 13.902 1.00 96.62 289 GLU A C 1
ATOM 2318 O O . GLU A 1 289 ? -14.420 -9.192 14.041 1.00 96.62 289 GLU A O 1
ATOM 2323 N N . PHE A 1 290 ? -12.977 -7.681 14.853 1.00 92.31 290 PHE A N 1
ATOM 2324 C CA . PHE A 1 290 ? -12.719 -8.332 16.140 1.00 92.31 290 PHE A CA 1
ATOM 2325 C C . PHE A 1 290 ? -13.181 -7.461 17.312 1.00 92.31 290 PHE A C 1
ATOM 2327 O O . PHE A 1 290 ? -12.341 -6.955 18.063 1.00 92.31 290 PHE A O 1
ATOM 2334 N N . PRO A 1 291 ? -14.497 -7.261 17.508 1.00 89.50 291 PRO A N 1
ATOM 2335 C CA . PRO A 1 291 ? -14.980 -6.343 18.524 1.00 89.50 291 PRO A CA 1
ATOM 2336 C C . PRO A 1 291 ? -14.592 -6.829 19.926 1.00 89.50 291 PRO A C 1
ATOM 2338 O O . PRO A 1 291 ? -15.085 -7.846 20.417 1.00 89.50 291 PRO A O 1
ATOM 2341 N N . ASN A 1 292 ? -13.674 -6.104 20.563 1.00 94.12 292 ASN A N 1
ATOM 2342 C CA . ASN A 1 292 ? -13.186 -6.358 21.913 1.00 94.12 292 ASN A CA 1
ATOM 2343 C C . ASN A 1 292 ? -12.752 -5.044 22.576 1.00 94.12 292 ASN A C 1
ATOM 2345 O O . ASN A 1 292 ? -12.615 -4.016 21.911 1.00 94.12 292 ASN A O 1
ATOM 2349 N N . ASP A 1 293 ? -12.514 -5.089 23.886 1.00 95.81 293 ASP A N 1
ATOM 2350 C CA . ASP A 1 293 ? -12.144 -3.911 24.679 1.00 95.81 293 ASP A CA 1
ATOM 2351 C C . ASP A 1 293 ? -10.901 -3.192 24.125 1.00 95.81 293 ASP A C 1
ATOM 2353 O O . ASP A 1 293 ? -10.868 -1.969 24.067 1.00 95.81 293 ASP A O 1
ATOM 2357 N N . GLY A 1 294 ? -9.905 -3.933 23.626 1.00 95.81 294 GLY A N 1
ATOM 2358 C CA . GLY A 1 294 ? -8.699 -3.342 23.043 1.00 95.81 294 GLY A CA 1
ATOM 2359 C C . GLY A 1 294 ? -8.966 -2.557 21.755 1.00 95.81 294 GLY A C 1
ATOM 2360 O O . GLY A 1 294 ? -8.348 -1.514 21.531 1.00 95.81 294 GLY A O 1
ATOM 2361 N N . VAL A 1 295 ? -9.899 -3.023 20.919 1.00 97.56 295 VAL A N 1
ATOM 2362 C CA . VAL A 1 295 ? -10.337 -2.292 19.722 1.00 97.56 295 VAL A CA 1
ATOM 2363 C C . VAL A 1 295 ? -11.154 -1.064 20.124 1.00 97.56 295 VAL A C 1
ATOM 2365 O O . VAL A 1 295 ? -10.853 0.025 19.640 1.00 97.56 295 VAL A O 1
ATOM 2368 N N . ARG A 1 296 ? -12.118 -1.194 21.048 1.00 97.94 296 ARG A N 1
ATOM 2369 C CA . ARG A 1 296 ? -12.883 -0.051 21.585 1.00 97.94 296 ARG A CA 1
ATOM 2370 C C . ARG A 1 296 ? -11.959 1.048 22.100 1.00 97.94 296 ARG A C 1
ATOM 2372 O O . ARG A 1 296 ? -12.084 2.201 21.689 1.00 97.94 296 ARG A O 1
ATOM 2379 N N . ASP A 1 297 ? -11.020 0.689 22.969 1.00 98.00 297 ASP A N 1
ATOM 2380 C CA . ASP A 1 297 ? -10.109 1.638 23.603 1.00 98.00 297 ASP A CA 1
ATOM 2381 C C . ASP A 1 297 ? -9.245 2.349 22.551 1.00 98.00 297 ASP A C 1
ATOM 2383 O O . ASP A 1 297 ? -9.061 3.567 22.608 1.00 98.00 297 ASP A O 1
ATOM 2387 N N . ALA A 1 298 ? -8.775 1.618 21.534 1.00 97.62 298 ALA A N 1
ATOM 2388 C CA . ALA A 1 298 ? -8.022 2.194 20.424 1.00 97.62 298 ALA A CA 1
ATOM 2389 C C . ALA A 1 298 ? -8.865 3.146 19.554 1.00 97.62 298 ALA A C 1
ATOM 2391 O O . ALA A 1 298 ? -8.338 4.156 19.078 1.00 97.62 298 ALA A O 1
ATOM 2392 N N . LEU A 1 299 ? -10.154 2.862 19.345 1.00 98.25 299 LEU A N 1
ATOM 2393 C CA . LEU A 1 299 ? -11.071 3.754 18.627 1.00 98.25 299 LEU A CA 1
ATOM 2394 C C . LEU A 1 299 ? -11.304 5.051 19.417 1.00 98.25 299 LEU A C 1
ATOM 2396 O O . LEU A 1 299 ? -11.127 6.135 18.862 1.00 98.25 299 LEU A O 1
ATOM 2400 N N . ILE A 1 300 ? -11.594 4.960 20.721 1.00 98.44 300 ILE A N 1
ATOM 2401 C CA . ILE A 1 300 ? -11.760 6.125 21.615 1.00 98.44 300 ILE A CA 1
ATOM 2402 C C . ILE A 1 300 ? -10.486 6.984 21.648 1.00 98.44 300 ILE A C 1
ATOM 2404 O O . ILE A 1 300 ? -10.542 8.217 21.565 1.00 98.44 300 ILE A O 1
ATOM 2408 N N . GLU A 1 301 ? -9.321 6.339 21.745 1.00 97.69 301 GLU A N 1
ATOM 2409 C CA . GLU A 1 301 ? -8.025 7.011 21.692 1.00 97.69 301 GLU A CA 1
ATOM 2410 C C . GLU A 1 301 ? -7.845 7.742 20.352 1.00 97.69 301 GLU A C 1
ATOM 2412 O O . GLU A 1 301 ? -7.513 8.928 20.343 1.00 97.69 301 GLU A O 1
ATOM 2417 N N . THR A 1 302 ? -8.150 7.079 19.232 1.00 98.12 302 THR A N 1
ATOM 2418 C CA . THR A 1 302 ? -8.038 7.653 17.880 1.00 98.12 302 THR A CA 1
ATOM 2419 C C . THR A 1 302 ? -8.895 8.901 17.697 1.00 98.12 302 THR A C 1
ATOM 2421 O O . THR A 1 302 ? -8.401 9.904 17.176 1.00 98.12 302 THR A O 1
ATOM 2424 N N . ILE A 1 303 ? -10.145 8.875 18.170 1.00 98.12 303 ILE A N 1
ATOM 2425 C CA . ILE A 1 303 ? -11.036 10.047 18.166 1.00 98.12 303 ILE A CA 1
ATOM 2426 C C . ILE A 1 303 ? -10.381 11.216 18.910 1.00 98.12 303 ILE A C 1
ATOM 2428 O O . ILE A 1 303 ? -10.472 12.361 18.483 1.00 98.12 303 ILE A O 1
ATOM 2432 N N . SER A 1 304 ? -9.683 10.937 20.010 1.00 95.56 304 SER A N 1
ATOM 2433 C CA . SER A 1 304 ? -9.124 11.976 20.874 1.00 95.56 304 SER A CA 1
ATOM 2434 C C . SER A 1 304 ? -7.861 12.644 20.319 1.00 95.56 304 SER A C 1
ATOM 2436 O O . SER A 1 304 ? -7.635 13.815 20.626 1.00 95.56 304 SER A O 1
ATOM 2438 N N . PHE A 1 305 ? -7.014 11.932 19.561 1.00 95.75 305 PHE A N 1
ATOM 2439 C CA . PHE A 1 305 ? -5.729 12.482 19.094 1.00 95.75 305 PHE A CA 1
ATOM 2440 C C . PHE A 1 305 ? -5.670 12.821 17.601 1.00 95.75 305 PHE A C 1
ATOM 2442 O O . PHE A 1 305 ? -4.820 13.631 17.225 1.00 95.75 305 PHE A O 1
ATOM 2449 N N . SER A 1 306 ? -6.485 12.198 16.739 1.00 96.56 306 SER A N 1
ATOM 2450 C CA . SER A 1 306 ? -6.305 12.350 15.289 1.00 96.56 306 SER A CA 1
ATOM 2451 C C . SER A 1 306 ? -6.672 13.754 14.814 1.00 96.56 306 SER A C 1
ATOM 2453 O O . SER A 1 306 ? -7.734 14.301 15.131 1.00 96.56 306 SER A O 1
ATOM 2455 N N . SER A 1 307 ? -5.798 14.328 13.987 1.00 95.25 307 SER A N 1
ATOM 2456 C CA . SER A 1 307 ? -6.022 15.642 13.384 1.00 95.25 307 SER A CA 1
ATOM 2457 C C . SER A 1 307 ? -6.964 15.597 12.176 1.00 95.25 307 SER A C 1
ATOM 2459 O O . SER A 1 307 ? -7.454 16.638 11.739 1.00 95.25 307 SER A O 1
ATOM 2461 N N . HIS A 1 308 ? -7.254 14.402 11.654 1.00 97.00 308 HIS A N 1
ATOM 2462 C CA . HIS A 1 308 ? -8.043 14.202 10.446 1.00 97.00 308 HIS A CA 1
ATOM 2463 C C . HIS A 1 308 ? -9.511 13.872 10.766 1.00 97.00 308 HIS A C 1
ATOM 2465 O O . HIS A 1 308 ? -9.784 12.794 11.302 1.00 97.00 308 HIS A O 1
ATOM 2471 N N . PRO A 1 309 ? -10.479 14.723 10.366 1.00 97.69 309 PRO A N 1
ATOM 2472 C CA . PRO A 1 309 ? -11.901 14.460 10.598 1.00 97.69 309 PRO A CA 1
ATOM 2473 C C . PRO A 1 309 ? -12.388 13.129 10.015 1.00 97.69 309 PRO A C 1
ATOM 2475 O O . PRO A 1 309 ? -13.186 12.443 10.639 1.00 97.69 309 PRO A O 1
ATOM 2478 N N . GLU A 1 310 ? -11.866 12.714 8.856 1.00 97.31 310 GLU A N 1
ATOM 2479 C CA . GLU A 1 310 ? -12.190 11.421 8.230 1.00 97.31 310 GLU A CA 1
ATOM 2480 C C . GLU A 1 310 ? -11.834 10.226 9.132 1.00 97.31 310 GLU A C 1
ATOM 2482 O O . GLU A 1 310 ? -12.621 9.289 9.280 1.00 97.31 310 GLU A O 1
ATOM 2487 N N . VAL A 1 311 ? -10.667 10.279 9.781 1.00 98.19 311 VAL A N 1
ATOM 2488 C CA . VAL A 1 311 ? -10.201 9.233 10.699 1.00 98.19 311 VAL A CA 1
ATOM 2489 C C . VAL A 1 311 ? -11.050 9.222 11.966 1.00 98.19 311 VAL A C 1
ATOM 2491 O O . VAL A 1 311 ? -11.508 8.156 12.377 1.00 98.19 311 VAL A O 1
ATOM 2494 N N . ARG A 1 312 ? -11.312 10.396 12.561 1.00 98.44 312 ARG A N 1
ATOM 2495 C CA . ARG A 1 312 ? -12.168 10.505 13.755 1.00 98.44 312 ARG A CA 1
ATOM 2496 C C . ARG A 1 312 ? -13.589 10.027 13.480 1.00 98.44 312 ARG A C 1
ATOM 2498 O O . ARG A 1 312 ? -14.122 9.247 14.261 1.00 98.44 312 ARG A O 1
ATOM 2505 N N . LYS A 1 313 ? -14.172 10.434 12.350 1.00 98.56 313 LYS A N 1
ATOM 2506 C CA . LYS A 1 313 ? -15.488 9.978 11.896 1.00 98.56 313 LYS A CA 1
ATOM 2507 C C . LYS A 1 313 ? -15.537 8.456 11.769 1.00 98.56 313 LYS A C 1
ATOM 2509 O O . LYS A 1 313 ? -16.436 7.837 12.322 1.00 98.56 313 LYS A O 1
ATOM 2514 N N . THR A 1 314 ? -14.558 7.860 11.091 1.00 98.44 314 THR A N 1
ATOM 2515 C CA . THR A 1 314 ? -14.480 6.397 10.951 1.00 98.44 314 THR A CA 1
ATOM 2516 C C . THR A 1 314 ? -14.421 5.731 12.325 1.00 98.44 314 THR A C 1
ATOM 2518 O O . THR A 1 314 ? -15.155 4.787 12.591 1.00 98.44 314 THR A O 1
ATOM 2521 N N . ALA A 1 315 ? -13.580 6.237 13.232 1.00 98.38 315 ALA A N 1
ATOM 2522 C CA . ALA A 1 315 ? -13.464 5.673 14.571 1.00 98.38 315 ALA A CA 1
ATOM 2523 C C . ALA A 1 315 ? -14.775 5.775 15.375 1.00 98.38 315 ALA A C 1
ATOM 2525 O O . ALA A 1 315 ? -15.125 4.834 16.080 1.00 98.38 315 ALA A O 1
ATOM 2526 N N . VAL A 1 316 ? -15.519 6.877 15.224 1.00 98.69 316 VAL A N 1
ATOM 2527 C CA . VAL A 1 316 ? -16.869 7.061 15.782 1.00 98.69 316 VAL A CA 1
ATOM 2528 C C . VAL A 1 316 ? -17.849 6.024 15.235 1.00 98.69 316 VAL A C 1
ATOM 2530 O O . VAL A 1 316 ? -18.530 5.363 16.013 1.00 98.69 316 VAL A O 1
ATOM 2533 N N . GLU A 1 317 ? -17.916 5.854 13.915 1.00 98.44 317 GLU A N 1
ATOM 2534 C CA . GLU A 1 317 ? -18.827 4.897 13.271 1.00 98.44 317 GLU A CA 1
ATOM 2535 C C . GLU A 1 317 ? -18.526 3.456 13.715 1.00 98.44 317 GLU A C 1
ATOM 2537 O O . GLU A 1 317 ? -19.435 2.685 14.021 1.00 98.44 317 GLU A O 1
ATOM 2542 N N . LEU A 1 318 ? -17.245 3.109 13.847 1.00 98.19 318 LEU A N 1
ATOM 2543 C CA . LEU A 1 318 ? -16.808 1.790 14.308 1.00 98.19 318 LEU A CA 1
ATOM 2544 C C . LEU A 1 318 ? -17.042 1.545 15.808 1.00 98.19 318 LEU A C 1
ATOM 2546 O O . LEU A 1 318 ? -16.927 0.400 16.247 1.00 98.19 318 LEU A O 1
ATOM 2550 N N . LEU A 1 319 ? -17.402 2.566 16.599 1.00 97.81 319 LEU A N 1
ATOM 2551 C CA . LEU A 1 319 ? -17.835 2.373 17.988 1.00 97.81 319 LEU A CA 1
ATOM 2552 C C . LEU A 1 319 ? -19.277 1.848 18.105 1.00 97.81 319 LEU A C 1
ATOM 2554 O O . LEU A 1 319 ? -19.679 1.447 19.194 1.00 97.81 319 LEU A O 1
ATOM 2558 N N . GLN A 1 320 ? -20.042 1.783 17.008 1.00 96.38 320 GLN A N 1
ATOM 2559 C CA . GLN A 1 320 ? -21.436 1.318 17.005 1.00 96.38 320 GLN A CA 1
ATOM 2560 C C . GLN A 1 320 ? -21.688 -0.026 17.727 1.00 96.38 320 GLN A C 1
ATOM 2562 O O . GLN A 1 320 ? -22.715 -0.151 18.395 1.00 96.38 320 GLN A O 1
ATOM 2567 N N . PRO A 1 321 ? -20.810 -1.047 17.648 1.00 95.44 321 P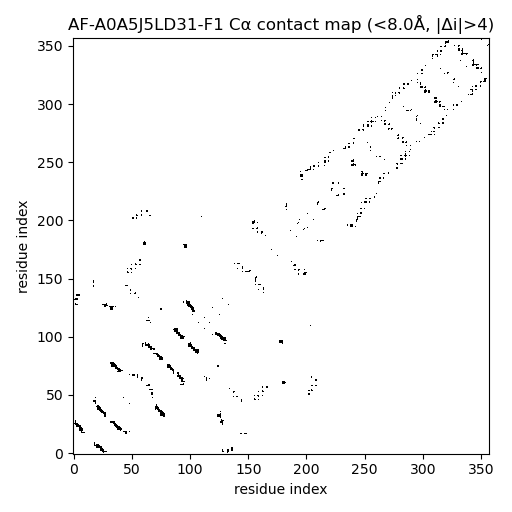RO A N 1
ATOM 2568 C CA . PRO A 1 321 ? -21.032 -2.314 18.347 1.00 95.44 321 PRO A CA 1
ATOM 2569 C C . PRO A 1 321 ? -20.895 -2.240 19.879 1.00 95.44 321 PRO A C 1
ATOM 2571 O O . PRO A 1 321 ? -21.250 -3.206 20.556 1.00 95.44 321 PRO A O 1
ATOM 2574 N N . TYR A 1 322 ? -20.369 -1.143 20.436 1.00 95.62 322 TYR A N 1
ATOM 2575 C CA . TYR A 1 322 ? -20.036 -1.021 21.857 1.00 95.62 322 TYR A CA 1
ATOM 2576 C C . TYR A 1 322 ? -21.074 -0.177 22.596 1.00 95.62 322 TYR A C 1
ATOM 2578 O O . TYR A 1 322 ? -21.136 1.039 22.454 1.00 95.62 322 TYR A O 1
ATOM 2586 N N . SER A 1 323 ? -21.874 -0.830 23.439 1.00 91.88 323 SER A N 1
ATOM 2587 C CA . SER A 1 323 ? -22.919 -0.185 24.246 1.00 91.88 323 SER A CA 1
ATOM 2588 C C . SER A 1 323 ? -22.509 0.051 25.705 1.00 91.88 323 SER A C 1
ATOM 2590 O O . SER A 1 323 ? -23.369 0.171 26.579 1.00 91.88 323 SER A O 1
ATOM 2592 N N . ASP A 1 324 ? -21.213 0.005 26.008 1.00 94.56 324 ASP A N 1
ATOM 2593 C CA . ASP A 1 324 ? -20.703 0.273 27.350 1.00 94.56 324 ASP A CA 1
ATOM 2594 C C . ASP A 1 324 ? -20.546 1.779 27.613 1.00 94.56 324 ASP A C 1
ATOM 2596 O O . ASP A 1 324 ? -20.561 2.613 26.707 1.00 94.56 324 ASP A O 1
ATOM 2600 N N . ASN A 1 325 ? -20.409 2.136 28.891 1.00 95.56 325 ASN A N 1
ATOM 2601 C CA . ASN A 1 325 ? -20.338 3.534 29.307 1.00 95.56 325 ASN A CA 1
ATOM 2602 C C . ASN A 1 325 ? -19.112 4.265 28.742 1.00 95.56 325 ASN A C 1
ATOM 2604 O O . ASN A 1 325 ? -19.153 5.484 28.616 1.00 95.56 325 ASN A O 1
ATOM 2608 N N . GLU A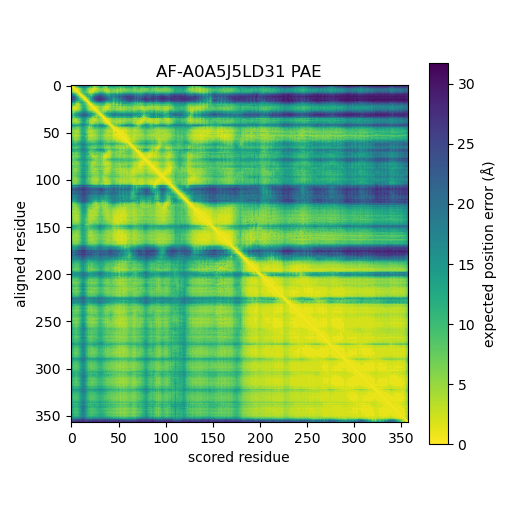 1 326 ? -18.008 3.573 28.457 1.00 96.38 326 GLU A N 1
ATOM 2609 C CA . GLU A 1 326 ? -16.793 4.217 27.952 1.00 96.38 326 GLU A CA 1
ATOM 2610 C C . GLU A 1 326 ? -17.010 4.672 26.508 1.00 96.38 326 GLU A C 1
ATOM 2612 O O . GLU A 1 326 ? -16.747 5.835 26.192 1.00 96.38 326 GLU A O 1
ATOM 2617 N N . ALA A 1 327 ? -17.589 3.802 25.674 1.00 96.75 327 ALA A N 1
ATOM 2618 C CA . ALA A 1 327 ? -17.994 4.140 24.313 1.00 96.75 327 ALA A CA 1
ATOM 2619 C C . ALA A 1 327 ? -19.065 5.245 24.285 1.00 96.75 327 ALA A C 1
ATOM 2621 O O . ALA A 1 327 ? -18.893 6.237 23.575 1.00 96.75 327 ALA A O 1
ATOM 2622 N N . LEU A 1 328 ? -20.124 5.130 25.098 1.00 97.62 328 LEU A N 1
ATOM 2623 C CA . LEU A 1 328 ? -21.198 6.133 25.158 1.00 97.62 328 LEU A CA 1
ATOM 2624 C C . LEU A 1 328 ? -20.677 7.517 25.567 1.00 97.62 328 LEU A C 1
ATOM 2626 O O . LEU A 1 328 ? -20.938 8.496 24.874 1.00 97.62 328 LEU A O 1
ATOM 2630 N N . ASN A 1 329 ? -19.868 7.602 26.628 1.00 97.56 329 ASN A N 1
ATOM 2631 C CA . ASN A 1 329 ? -19.293 8.875 27.075 1.00 97.56 329 ASN A CA 1
ATOM 2632 C C . ASN A 1 329 ? -18.385 9.507 26.007 1.00 97.56 329 ASN A C 1
ATOM 2634 O O . ASN A 1 329 ? -18.349 10.732 25.863 1.00 97.56 329 ASN A O 1
ATOM 2638 N N . ALA A 1 330 ? -17.610 8.690 25.284 1.00 98.12 330 ALA A N 1
ATOM 2639 C CA . ALA A 1 330 ? -16.767 9.179 24.200 1.00 98.12 330 ALA A CA 1
ATOM 2640 C C . ALA A 1 330 ? -17.618 9.751 23.057 1.00 98.12 330 ALA A C 1
ATOM 2642 O O . ALA A 1 330 ? -17.343 10.856 22.596 1.00 98.12 330 ALA A O 1
ATOM 2643 N N . LEU A 1 331 ? -18.673 9.039 22.651 1.00 98.44 331 LEU A N 1
ATOM 2644 C CA . LEU A 1 331 ? -19.598 9.474 21.607 1.00 98.44 331 LEU A CA 1
ATOM 2645 C C . LEU A 1 331 ? -20.353 10.755 21.991 1.00 98.44 331 LEU A C 1
ATOM 2647 O O . LEU A 1 331 ? -20.386 11.683 21.189 1.00 98.44 331 LEU A O 1
ATOM 2651 N N . GLU A 1 332 ? -20.894 10.848 23.211 1.00 98.31 332 GLU A N 1
ATOM 2652 C CA . GLU A 1 332 ? -21.579 12.052 23.720 1.00 98.31 332 GLU A CA 1
ATOM 2653 C C . GLU A 1 332 ? -20.654 13.269 23.675 1.00 98.31 332 GLU A C 1
ATOM 2655 O O . GLU A 1 332 ? -20.982 14.304 23.091 1.00 98.31 332 GLU A O 1
ATOM 2660 N N . LYS A 1 333 ? -19.440 13.123 24.215 1.00 98.38 333 LYS A N 1
ATOM 2661 C CA . LYS A 1 333 ? -18.442 14.192 24.194 1.00 98.38 333 LYS A CA 1
ATOM 2662 C C . LYS A 1 333 ? -18.100 14.615 22.765 1.00 98.38 333 LYS A C 1
ATOM 2664 O O . LYS A 1 333 ? -17.977 15.813 22.500 1.00 98.38 333 LYS A O 1
ATOM 2669 N N . THR A 1 334 ? -17.919 13.662 21.855 1.00 98.56 334 THR A N 1
ATOM 2670 C CA . THR A 1 334 ? -17.605 13.950 20.451 1.00 98.56 334 THR A CA 1
ATOM 2671 C C . THR A 1 334 ? -18.765 14.656 19.756 1.00 98.56 334 THR A C 1
ATOM 2673 O O . THR A 1 334 ? -18.527 15.668 19.104 1.00 98.56 334 THR A O 1
ATOM 2676 N N . ALA A 1 335 ? -20.009 14.211 19.953 1.00 98.38 335 ALA A N 1
ATOM 2677 C CA . ALA A 1 335 ? -21.206 14.853 19.404 1.00 98.38 335 ALA A CA 1
ATOM 2678 C C . ALA A 1 335 ? -21.351 16.316 19.859 1.00 98.38 335 ALA A C 1
ATOM 2680 O O . ALA A 1 335 ? -21.779 17.170 19.084 1.00 98.38 335 ALA A O 1
ATOM 2681 N N . GLU A 1 336 ? -20.952 16.628 21.093 1.00 98.19 336 GLU A N 1
ATOM 2682 C CA . GLU A 1 336 ? -21.027 17.983 21.644 1.00 98.19 336 GLU A CA 1
ATOM 2683 C C . GLU A 1 336 ? -19.856 18.888 21.239 1.00 98.19 336 GLU A C 1
ATOM 2685 O O . GLU A 1 336 ? -20.044 20.097 21.069 1.00 98.19 336 GLU A O 1
ATOM 2690 N N . THR A 1 337 ? -18.638 18.339 21.151 1.00 97.62 337 THR A N 1
ATOM 2691 C CA . THR A 1 337 ? -17.409 19.153 21.215 1.00 97.62 337 THR A CA 1
ATOM 2692 C C . THR A 1 337 ? -16.423 18.979 20.067 1.00 97.62 337 THR A C 1
ATOM 2694 O O . THR A 1 337 ? -15.486 19.778 19.999 1.00 97.62 337 THR A O 1
ATOM 2697 N N . ASP A 1 338 ? -16.600 18.002 19.168 1.00 98.56 338 ASP A N 1
ATOM 2698 C CA . ASP A 1 338 ? -15.708 17.866 18.006 1.00 98.56 338 ASP A CA 1
ATOM 2699 C C . ASP A 1 338 ? -15.777 19.123 17.127 1.00 98.56 338 ASP A C 1
ATOM 2701 O O . ASP A 1 338 ? -16.830 19.755 17.002 1.00 98.56 338 ASP A O 1
ATOM 2705 N N . ASP A 1 339 ? -14.653 19.528 16.541 1.00 97.44 339 ASP A N 1
ATOM 2706 C CA . ASP A 1 339 ? -14.576 20.740 15.730 1.00 97.44 339 ASP A CA 1
ATOM 2707 C C . ASP A 1 339 ? -15.222 20.562 14.347 1.00 97.44 339 ASP A C 1
ATOM 2709 O O . ASP A 1 339 ? -15.769 21.526 13.800 1.00 97.44 339 ASP A O 1
ATOM 2713 N N . ASP A 1 340 ? -15.263 19.336 13.824 1.00 98.50 340 ASP A N 1
ATOM 2714 C CA . ASP A 1 340 ? -15.878 19.008 12.540 1.00 98.50 340 ASP A CA 1
ATOM 2715 C C . ASP A 1 340 ? -17.354 18.604 12.697 1.00 98.50 340 ASP A C 1
ATOM 2717 O O . ASP A 1 340 ? -17.717 17.713 13.465 1.00 98.50 340 ASP A O 1
ATOM 2721 N N . GLU A 1 341 ? -18.235 19.265 11.942 1.00 98.38 341 GLU A N 1
ATOM 2722 C CA . GLU A 1 341 ? -19.680 19.009 11.981 1.00 98.38 341 GLU A CA 1
ATOM 2723 C C . GLU A 1 341 ? -20.046 17.587 11.557 1.00 98.38 341 GLU A C 1
ATOM 2725 O O . GLU A 1 341 ? -20.889 16.962 12.195 1.00 98.38 341 GLU A O 1
ATOM 2730 N N . THR A 1 342 ? -19.355 17.036 10.561 1.00 98.38 342 THR A N 1
ATOM 2731 C CA . THR A 1 342 ? -19.603 15.680 10.059 1.00 98.38 342 THR A CA 1
ATOM 2732 C C . THR A 1 342 ? -19.282 14.633 11.122 1.00 98.38 342 THR A C 1
ATOM 2734 O O . THR A 1 342 ? -19.962 13.609 11.218 1.00 98.38 342 THR A O 1
ATOM 2737 N N . VAL A 1 343 ? -18.242 14.872 11.928 1.00 98.75 343 VAL A N 1
ATOM 2738 C CA . VAL A 1 343 ? -17.864 13.983 13.035 1.00 98.75 343 VAL A CA 1
ATOM 2739 C C . VAL A 1 343 ? -18.914 14.053 14.145 1.00 98.75 343 VAL A C 1
ATOM 2741 O O . VAL A 1 343 ? -19.358 13.004 14.616 1.00 98.75 343 VAL A O 1
ATOM 2744 N N . ARG A 1 344 ? -19.378 15.261 14.508 1.00 98.75 344 ARG A N 1
ATOM 2745 C CA . ARG A 1 344 ? -20.457 15.441 15.499 1.00 98.75 344 ARG A CA 1
ATOM 2746 C C . ARG A 1 344 ? -21.749 14.738 15.082 1.00 98.75 344 ARG A C 1
ATOM 2748 O O . ARG A 1 344 ? -22.332 14.003 15.874 1.00 98.75 344 ARG A O 1
ATOM 2755 N N . GLU A 1 345 ? -22.175 14.929 13.834 1.00 98.50 345 GLU A N 1
ATOM 2756 C CA . GLU A 1 345 ? -23.374 14.289 13.279 1.00 98.50 345 GLU A CA 1
ATOM 2757 C C . GLU A 1 345 ? -23.257 12.761 13.272 1.00 98.50 345 GLU A C 1
ATOM 2759 O O . GLU A 1 345 ? -24.211 12.064 13.621 1.00 98.50 345 GLU A O 1
ATOM 2764 N N . SER A 1 346 ? -22.078 12.233 12.928 1.00 98.44 346 SER A N 1
ATOM 2765 C CA . SER A 1 346 ? -21.832 10.787 12.949 1.00 98.44 346 SER A CA 1
ATOM 2766 C C . SER A 1 346 ? -21.913 10.237 14.375 1.00 98.44 346 SER A C 1
ATOM 2768 O O . SER A 1 346 ? -22.524 9.195 14.590 1.00 98.44 346 SER A O 1
ATOM 2770 N N . ALA A 1 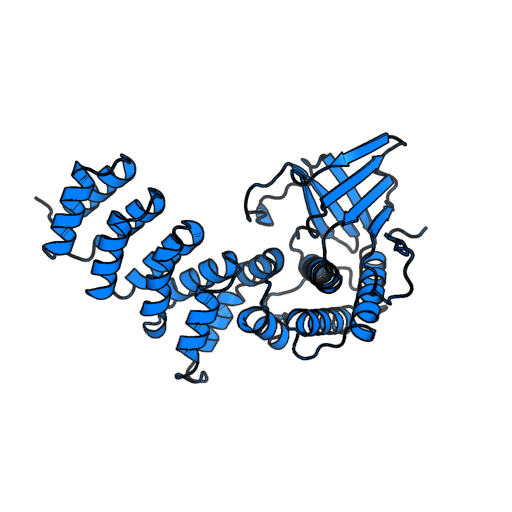347 ? -21.380 10.959 15.367 1.00 98.50 347 ALA A N 1
ATOM 2771 C CA . ALA A 1 347 ? -21.452 10.549 16.768 1.00 98.50 347 ALA A CA 1
ATOM 2772 C C . ALA A 1 347 ? -22.893 10.527 17.288 1.00 98.50 347 ALA A C 1
ATOM 2774 O O . ALA A 1 347 ? -23.294 9.547 17.916 1.00 98.50 347 ALA A O 1
ATOM 2775 N N . GLN A 1 348 ? -23.697 11.543 16.955 1.00 98.19 348 GLN A N 1
ATOM 2776 C CA . GLN A 1 348 ? -25.122 11.552 17.286 1.00 98.19 348 GLN A CA 1
ATOM 2777 C C . GLN A 1 348 ? -25.861 10.386 16.621 1.00 98.19 348 GLN A C 1
ATOM 2779 O O . GLN A 1 348 ? -26.609 9.674 17.283 1.00 98.19 348 GLN A O 1
ATOM 2784 N N . SER A 1 349 ? -25.604 10.135 15.334 1.00 97.62 349 SER A N 1
ATOM 2785 C CA . SER A 1 349 ? -26.220 9.015 14.619 1.00 97.62 349 SER A CA 1
ATOM 2786 C C . SER A 1 349 ? -25.881 7.661 15.248 1.00 97.62 349 SER A C 1
ATOM 2788 O O . SER A 1 349 ? -26.724 6.763 15.258 1.00 97.62 349 SER A O 1
ATOM 2790 N N . VAL A 1 350 ? -24.655 7.488 15.748 1.00 97.69 350 VAL A N 1
ATOM 2791 C CA . VAL A 1 350 ? -24.249 6.261 16.439 1.00 97.69 350 VAL A CA 1
ATOM 2792 C C . VAL A 1 350 ? -24.939 6.160 17.803 1.00 97.69 350 VAL A C 1
ATOM 2794 O O . VAL A 1 350 ? -25.485 5.099 18.106 1.00 97.69 350 VAL A O 1
ATOM 2797 N N . LEU A 1 351 ? -25.008 7.242 18.588 1.00 97.38 351 LEU A N 1
ATOM 2798 C CA . LEU A 1 351 ? -25.748 7.276 19.861 1.00 97.38 351 LEU A CA 1
ATOM 2799 C C . LEU A 1 351 ? -27.216 6.880 19.682 1.00 97.38 351 LEU A C 1
ATOM 2801 O O . LEU A 1 351 ? -27.685 5.979 20.376 1.00 97.38 351 LEU A O 1
ATOM 2805 N N . ASP A 1 352 ? -27.896 7.469 18.696 1.00 95.56 352 ASP A N 1
ATOM 2806 C CA . ASP A 1 352 ? -29.297 7.171 18.374 1.00 95.56 352 ASP A CA 1
ATOM 2807 C C . ASP A 1 352 ? -29.502 5.686 18.014 1.00 95.56 352 ASP A C 1
ATOM 2809 O O . ASP A 1 352 ? -30.578 5.121 18.220 1.00 95.56 352 ASP A O 1
ATOM 2813 N N . SER A 1 353 ? -28.468 5.031 17.472 1.00 93.31 353 SER A N 1
ATOM 2814 C CA . SER A 1 353 ? -28.509 3.611 17.106 1.00 93.31 353 SER A CA 1
ATOM 2815 C C . SER A 1 353 ? -28.258 2.659 18.282 1.00 93.31 353 SER A C 1
ATOM 2817 O O . SER A 1 353 ? -28.850 1.579 18.325 1.00 93.31 353 SER A O 1
ATOM 2819 N N . ILE A 1 354 ? -27.398 3.045 19.232 1.00 88.94 354 ILE A N 1
ATOM 2820 C CA . ILE A 1 354 ? -27.024 2.228 20.399 1.00 88.94 354 ILE A CA 1
ATOM 2821 C C . ILE A 1 354 ? -28.062 2.369 21.518 1.00 88.94 354 ILE A C 1
ATOM 2823 O O . ILE A 1 354 ? -28.369 1.396 22.210 1.00 88.94 354 ILE A O 1
ATOM 2827 N N . ALA A 1 355 ? -28.610 3.571 21.686 1.00 73.06 355 ALA A N 1
ATOM 2828 C CA . ALA A 1 355 ? -29.596 3.912 22.700 1.00 73.06 355 ALA A CA 1
ATOM 2829 C C . ALA A 1 355 ? -30.844 4.534 22.045 1.00 73.06 355 ALA A C 1
ATOM 2831 O O . ALA A 1 355 ? -31.091 5.726 22.220 1.00 73.06 355 ALA A O 1
ATOM 2832 N N . PRO A 1 356 ? -31.632 3.752 21.279 1.00 63.88 356 PRO A N 1
ATOM 2833 C CA . PRO A 1 356 ? -32.880 4.252 20.717 1.00 63.88 356 PRO A CA 1
ATOM 2834 C C . PRO A 1 356 ? -33.857 4.601 21.851 1.00 63.88 356 PRO A C 1
ATOM 2836 O O . PRO A 1 356 ? -34.068 3.778 22.745 1.00 63.88 356 PRO A O 1
ATOM 2839 N N . ASP A 1 357 ? -34.416 5.815 21.792 1.00 55.53 357 ASP A N 1
ATOM 2840 C CA . ASP A 1 357 ? -35.397 6.380 22.742 1.00 55.53 357 ASP A CA 1
ATOM 2841 C C . ASP A 1 357 ? -36.522 5.418 23.182 1.00 55.53 357 ASP A C 1
ATOM 2843 O O . ASP A 1 357 ? -37.102 4.704 22.321 1.00 55.53 357 ASP A O 1
#

Solvent-accessible surface area (backbone atoms only — not comparable to full-atom values): 19566 Å² total; per-residue (Å²): 130,80,38,54,46,78,38,64,77,84,71,93,58,104,62,93,69,70,73,50,54,40,31,43,35,40,31,40,78,76,84,59,69,33,52,34,38,38,39,30,53,88,80,68,54,47,67,58,48,43,38,41,49,47,46,26,52,52,35,23,42,40,56,37,53,22,62,42,63,81,42,63,30,37,35,45,30,38,96,89,44,76,48,80,44,46,74,61,40,42,43,37,31,33,44,57,78,54,29,31,41,36,33,38,40,73,54,70,85,62,91,75,75,53,60,85,78,70,58,79,89,77,41,86,40,54,34,45,31,56,39,65,59,46,50,53,54,51,51,55,52,43,51,55,41,45,76,74,50,77,52,88,85,39,38,64,53,50,49,39,48,48,51,51,51,52,49,46,75,75,52,41,89,90,71,67,66,49,76,52,70,54,57,58,87,66,64,54,66,66,56,54,47,42,52,65,75,49,34,91,71,67,54,63,66,55,35,45,50,36,47,77,47,42,46,46,41,53,48,52,54,50,53,71,34,93,85,37,60,76,84,50,39,45,57,50,44,42,41,35,59,64,34,89,35,56,58,43,19,24,40,43,22,48,37,32,47,77,54,74,55,77,76,38,38,72,51,30,56,58,38,57,79,68,73,42,56,78,43,25,45,41,14,48,58,25,32,57,77,54,82,43,71,73,49,53,51,50,29,57,50,41,46,75,70,50,90,45,60,70,43,26,32,49,29,43,57,68,42,52,88,48,82,49,70,70,50,47,54,50,33,55,50,36,37,75,64,51,91,47,66,70,36,14,53,44,19,46,56,36,47,50,68,65,58,64,130

InterPro domains:
  IPR011989 Armadillo-like helical [G3DSA:1.25.10.10] (217-357)
  IPR016024 Armadillo-type fold [SSF48371] (235-351)

pLDDT: mean 79.52, std 15.69, range [37.94, 98.75]

Radius of gyration: 24.1 Å; Cα contacts (8 Å, |Δi|>4): 577; chains: 1; bounding box: 75×49×67 Å

Foldseek 3Di:
DQQKDFAFDPPPDPDDQLTDRQWIKGAFPPPPDDGIKIAGADDDRNLRQLLQQLLCLVVQLAQFWFWRDQGQKMWTHHPNDIDIDGSQKTWIWHAALQKIWIFIDGHPPDPPPPSPPDDRVPGPGIGIGGSVSVVVVSLVSLVSVLVVDPDVLALSSVLSVVSSVLCCVVCPPPPRPSPSHDALVSDDPVNVCSQQAVHPDHDSSVLSVCLVNCVLLVVLVVCVDPPHDVVCSLVSLLSQCPPPHLSSNLSNLQSCLVPPDVSNLVSLLVQLVVLDLSNNLSSLSSNLVPDDPVSLVSLLVSLVPRPDLSNNLSSLLSLLVPLDPSNLVSLVCQLVDPPDPSSNVSSVVSNCNSDPD

Mean predicted aligned error: 9.82 Å

Nearest PDB structures (foldseek):
  7q1e-assembly1_D  TM=8.923E-01  e=3.886E-03  synthetic construct
  6veh-assembly1_A  TM=7.271E-01  e=2.810E-03  synthetic construct
  3ltj-assembly1_A  TM=7.639E-01  e=9.367E-03  synthetic construct
  5d08-assembly2_B  TM=8.551E-01  e=4.177E-01  Bacillus subtilis subsp. subtilis str. 168
  5t8y-assembly2_B  TM=8.542E-01  e=4.583E-01  Bacillus subtilis subsp. subtilis str. 168

Organism: Haloarcula hispanica (NCBI:txid51589)

Secondary structure (DSSP, 8-state):
--SEEEE----SSSS------SEEEEE-SSSSS--EEEEE-SS--HHHHHHHHHHHHHHHHTT--EEE---SEEEEEETTEEEEE-TTEEEEEEEETTEEEEEEEE---SS---TTS--GGG-S-EEEEEHHHHHHHHHHHHHHHHHH---TT-HHHHHHHHHHHHHHHHS-TT---S-----GGGS-HHHHHIIIII-SS--HHHHHHHHHTTHHHHHHHHHHSTTS-HHHHHHHHHHHHT-S-HHHHHHHHHHHHHS--GGGHHHHHHGGGG--HHHHHHHHHHHHTS-SHHHHHHHHHHHHH-S-HHHHHHHHHTTTT--SHHHHHHHHHHHHH-SSHHHHHHHHHHHHHHS--